Protein AF-A0A939YIB6-F1 (afdb_monomer_lite)

pLDDT: mean 79.89, std 17.6, range [27.25, 97.31]

Foldseek 3Di:
DDKDKAKAWAPFWAWDWDDDDPDIFIKTKTKMWIKIWDDADCVLDVDPVRLNVVCRVCVNVLQNQLRVVQDPPDDCVPPPQSVSSQVSSQVSSVVRRIHIHTPHMDMDMDTDPVVVVVVVVVVLVVLLVVLVVVQVVLLVVLDDFAAWFKKKKKKAKAFLDPFHGWIWMWMWGQDPNWIKIWIWTGTQLFWIKIWIKTADCVLVVVLVCLCNVSSVNSQAPQDDDDPDDDDGMDMFMKMKIWTQRVVVVDHGTDIGIHGLNSCVSSVCVVSSVSNVCSRVVSDPDIDTPDMDTGDDDPVNNVVSCVSNDPDDDDDDDDDDDDDDDDDDDDDDAPPCFDADPPPGDTRDNDQADPPPRHGDDD

Structure (mmCIF, N/CA/C/O backbone):
data_AF-A0A939YIB6-F1
#
_entry.id   AF-A0A939YIB6-F1
#
loop_
_atom_site.group_PDB
_atom_site.id
_atom_site.type_symbol
_atom_site.label_atom_id
_atom_site.label_alt_id
_atom_site.label_comp_id
_atom_site.label_asym_id
_atom_site.label_entity_id
_atom_site.label_seq_id
_atom_site.pdbx_PDB_ins_code
_atom_site.Cartn_x
_atom_site.Cartn_y
_atom_site.Cartn_z
_atom_site.occupancy
_atom_site.B_iso_or_equiv
_atom_site.auth_seq_id
_atom_site.auth_comp_id
_atom_site.auth_asym_id
_atom_site.auth_atom_id
_atom_site.pdbx_PDB_model_num
ATOM 1 N N . MET A 1 1 ? 31.921 -6.394 -52.208 1.00 65.06 1 MET A N 1
ATOM 2 C CA . MET A 1 1 ? 32.219 -5.387 -51.173 1.00 65.06 1 MET A CA 1
ATOM 3 C C . MET A 1 1 ? 32.354 -6.112 -49.858 1.00 65.06 1 MET A C 1
ATOM 5 O O . MET A 1 1 ? 31.556 -7.010 -49.614 1.00 65.06 1 MET A O 1
ATOM 9 N N . ASP A 1 2 ? 33.356 -5.764 -49.059 1.00 81.50 2 ASP A N 1
ATOM 10 C CA . ASP A 1 2 ? 33.512 -6.351 -47.731 1.00 81.50 2 ASP A CA 1
ATOM 11 C C . ASP A 1 2 ? 32.496 -5.719 -46.780 1.00 81.50 2 ASP A C 1
ATOM 13 O O . ASP A 1 2 ? 32.316 -4.498 -46.762 1.00 81.50 2 ASP A O 1
ATOM 17 N N . SER A 1 3 ? 31.804 -6.553 -46.006 1.00 91.94 3 SER A N 1
ATOM 18 C CA . SER A 1 3 ? 30.865 -6.079 -44.993 1.00 91.94 3 SER A CA 1
ATOM 19 C C . SER A 1 3 ? 31.593 -5.281 -43.914 1.00 91.94 3 SER A C 1
ATOM 21 O O . SER A 1 3 ? 32.696 -5.660 -43.513 1.00 91.94 3 SER A O 1
ATOM 23 N N . PHE A 1 4 ? 30.965 -4.238 -43.373 1.00 95.88 4 PHE A N 1
ATOM 24 C CA . PHE A 1 4 ? 31.558 -3.441 -42.296 1.00 95.88 4 PHE A CA 1
ATOM 25 C C . PHE A 1 4 ? 30.567 -3.150 -41.168 1.00 95.88 4 PHE A C 1
ATOM 27 O O . PHE A 1 4 ? 29.354 -3.081 -41.369 1.00 95.88 4 PHE A O 1
ATOM 34 N N . SER A 1 5 ? 31.099 -2.979 -39.955 1.00 95.00 5 SER A N 1
ATOM 35 C CA . SER A 1 5 ? 30.303 -2.643 -38.774 1.00 95.00 5 SER A CA 1
ATOM 36 C C . SER A 1 5 ? 30.018 -1.143 -38.713 1.00 95.00 5 SER A C 1
ATOM 38 O O . SER A 1 5 ? 30.918 -0.313 -38.860 1.00 95.00 5 SER A O 1
ATOM 40 N N . LEU A 1 6 ? 28.763 -0.798 -38.443 1.00 93.69 6 LEU A N 1
ATOM 41 C CA . LEU A 1 6 ? 28.270 0.561 -38.318 1.00 93.69 6 LEU A CA 1
ATOM 42 C C . LEU A 1 6 ? 27.539 0.726 -36.986 1.00 93.69 6 LEU A C 1
ATOM 44 O O . LEU A 1 6 ? 26.586 0.012 -36.690 1.00 93.69 6 LEU A O 1
ATOM 48 N N . LYS A 1 7 ? 27.978 1.709 -36.197 1.00 94.44 7 LYS A N 1
ATOM 49 C CA . LYS A 1 7 ? 27.307 2.134 -34.965 1.00 94.44 7 LYS A CA 1
ATOM 50 C C . LYS A 1 7 ? 26.729 3.530 -35.146 1.00 94.44 7 LYS A C 1
ATOM 52 O O . LYS A 1 7 ? 27.436 4.430 -35.619 1.00 94.44 7 LYS A O 1
ATOM 57 N N . PHE A 1 8 ? 25.469 3.698 -34.769 1.00 93.94 8 PHE A N 1
ATOM 58 C CA . PHE A 1 8 ? 24.755 4.972 -34.818 1.00 93.94 8 PHE A CA 1
ATOM 59 C C . PHE A 1 8 ? 23.671 5.016 -33.740 1.00 93.94 8 PHE A C 1
ATOM 61 O O . PHE A 1 8 ? 23.289 3.987 -33.200 1.00 93.94 8 PHE A O 1
ATOM 68 N N . GLY A 1 9 ? 23.191 6.205 -33.402 1.00 90.25 9 GLY A N 1
ATOM 69 C CA . GLY A 1 9 ? 22.156 6.398 -32.393 1.00 90.25 9 GLY A CA 1
ATOM 70 C C . GLY A 1 9 ? 21.512 7.765 -32.552 1.00 90.25 9 GLY A C 1
ATOM 71 O O . GLY A 1 9 ? 22.063 8.632 -33.236 1.00 90.25 9 GLY A O 1
ATOM 72 N N . ALA A 1 10 ? 20.339 7.949 -31.957 1.00 86.25 10 ALA A N 1
ATOM 73 C CA . ALA A 1 10 ? 19.667 9.239 -31.988 1.00 86.25 10 ALA A CA 1
ATOM 74 C C . ALA A 1 10 ? 20.439 10.229 -31.103 1.00 86.25 10 ALA A C 1
ATOM 76 O O . ALA A 1 10 ? 20.831 9.894 -29.987 1.00 86.25 10 ALA A O 1
ATOM 77 N N . ALA A 1 11 ? 20.673 11.442 -31.607 1.00 79.38 11 ALA A N 1
ATOM 78 C CA . ALA A 1 11 ? 21.381 12.478 -30.849 1.00 79.38 11 ALA A CA 1
ATOM 79 C C . ALA A 1 11 ? 20.548 13.009 -29.668 1.00 79.38 11 ALA A C 1
ATOM 81 O O . ALA A 1 11 ? 21.094 13.434 -28.655 1.00 79.38 11 ALA A O 1
ATOM 82 N N . GLU A 1 12 ? 19.225 12.964 -29.809 1.00 85.25 12 GLU A N 1
ATOM 83 C CA . GLU A 1 12 ? 18.250 13.372 -28.804 1.00 85.25 12 GLU A CA 1
ATOM 84 C C . GLU A 1 12 ? 17.355 12.186 -28.459 1.00 85.25 12 GLU A C 1
ATOM 86 O O . GLU A 1 12 ? 17.139 11.296 -29.290 1.00 85.25 12 GLU A O 1
ATOM 91 N N . SER A 1 13 ? 16.789 12.203 -27.254 1.00 86.19 13 SER A N 1
ATOM 92 C CA . SER A 1 13 ? 15.786 11.220 -26.865 1.00 86.19 13 SER A CA 1
ATOM 93 C C . SER A 1 13 ? 14.580 11.286 -27.803 1.00 86.19 13 SER A C 1
ATOM 95 O O . SER A 1 13 ? 14.065 12.360 -28.123 1.00 86.19 13 SER A O 1
ATOM 97 N N . VAL A 1 14 ? 14.106 10.125 -28.237 1.00 87.19 14 VAL A N 1
ATOM 98 C CA . VAL A 1 14 ? 12.907 10.007 -29.060 1.00 87.19 14 VAL A CA 1
ATOM 99 C C . VAL A 1 14 ? 11.696 9.927 -28.148 1.00 87.19 14 VAL A C 1
ATOM 101 O O . VAL A 1 14 ? 11.580 9.004 -27.347 1.00 87.19 14 VAL A O 1
ATOM 104 N N . LEU A 1 15 ? 10.796 10.900 -28.277 1.00 87.25 15 LEU A N 1
ATOM 105 C CA . LEU A 1 15 ? 9.474 10.845 -27.668 1.00 87.25 15 LEU A CA 1
ATOM 106 C C . LEU A 1 15 ? 8.589 9.916 -28.501 1.00 87.25 15 LEU A C 1
ATOM 108 O O . LEU A 1 15 ? 8.538 10.070 -29.724 1.00 87.25 15 LEU A O 1
ATOM 112 N N . PHE A 1 16 ? 7.894 8.983 -27.862 1.00 87.69 16 PHE A N 1
ATOM 113 C CA . PHE A 1 16 ? 6.898 8.136 -28.511 1.00 87.69 16 PHE A CA 1
ATOM 114 C C . PHE A 1 16 ? 5.838 7.681 -27.513 1.00 87.69 16 PHE A C 1
ATOM 116 O O . PHE A 1 16 ? 6.029 7.744 -26.299 1.00 87.69 16 PHE A O 1
ATOM 123 N N . THR A 1 17 ? 4.718 7.213 -28.046 1.00 85.56 17 THR A N 1
ATOM 124 C CA . THR A 1 17 ? 3.567 6.791 -27.255 1.00 85.56 17 THR A CA 1
ATOM 125 C C . THR A 1 17 ? 3.332 5.296 -27.427 1.00 85.56 17 THR A C 1
ATOM 127 O O . THR A 1 17 ? 3.464 4.776 -28.536 1.00 85.56 17 THR A O 1
ATOM 130 N N . GLU A 1 18 ? 2.983 4.606 -26.346 1.00 84.88 18 GLU A N 1
ATOM 131 C CA . GLU A 1 18 ? 2.699 3.170 -26.302 1.00 84.88 18 GLU A CA 1
ATOM 132 C C . GLU A 1 18 ? 1.386 2.932 -25.548 1.00 84.88 18 GLU A C 1
ATOM 134 O O . GLU A 1 18 ? 1.133 3.548 -24.509 1.00 84.88 18 GLU A O 1
ATOM 139 N N . LYS A 1 19 ? 0.547 2.016 -26.040 1.00 80.69 19 LYS A N 1
ATOM 140 C CA . LYS A 1 19 ? -0.641 1.582 -25.299 1.00 80.69 19 LYS A CA 1
ATOM 141 C C . LYS A 1 19 ? -0.281 0.419 -24.384 1.00 80.69 19 LYS A C 1
ATOM 143 O O . LYS A 1 19 ? 0.155 -0.624 -24.857 1.00 80.69 19 LYS A O 1
ATOM 148 N N . ARG A 1 20 ? -0.541 0.566 -23.085 1.00 71.44 20 ARG A N 1
ATOM 149 C CA . ARG A 1 20 ? -0.468 -0.515 -22.093 1.00 71.44 20 ARG A CA 1
ATOM 150 C C . ARG A 1 20 ? -1.847 -0.722 -21.476 1.00 71.44 20 ARG A C 1
ATOM 152 O O . ARG A 1 20 ? -2.254 -0.035 -20.539 1.00 71.44 20 ARG A O 1
ATOM 159 N N . GLY A 1 21 ? -2.597 -1.665 -22.047 1.00 73.69 21 GLY A N 1
ATOM 160 C CA . GLY A 1 21 ? -4.000 -1.887 -21.694 1.00 73.69 21 GLY A CA 1
ATOM 161 C C . GLY A 1 21 ? -4.867 -0.669 -22.058 1.00 73.69 21 GLY A C 1
ATOM 162 O O . GLY A 1 21 ? -4.849 -0.261 -23.219 1.00 73.69 21 GLY A O 1
ATOM 163 N N . PRO A 1 22 ? -5.628 -0.079 -21.113 1.00 68.69 22 PRO A N 1
ATOM 164 C CA . PRO A 1 22 ? -6.439 1.113 -21.376 1.00 68.69 22 PRO A CA 1
ATOM 165 C C . PRO A 1 22 ? -5.631 2.420 -21.356 1.00 68.69 22 PRO A C 1
ATOM 167 O O . PRO A 1 22 ? -6.183 3.475 -21.660 1.00 68.69 22 PRO A O 1
ATOM 170 N N . LEU A 1 23 ? -4.357 2.372 -20.953 1.00 63.31 23 LEU A N 1
ATOM 171 C CA . LEU A 1 23 ? -3.529 3.558 -20.784 1.00 63.31 23 LEU A CA 1
ATOM 172 C C . LEU A 1 23 ? -2.689 3.822 -22.023 1.00 63.31 23 LEU A C 1
ATOM 174 O O . LEU A 1 23 ? -2.107 2.911 -22.610 1.00 63.31 23 LEU A O 1
ATOM 178 N N . GLU A 1 24 ? -2.587 5.098 -22.360 1.00 78.50 24 GLU A N 1
ATOM 179 C CA . GLU A 1 24 ? -1.671 5.611 -23.361 1.00 78.50 24 GLU A CA 1
ATOM 180 C C . GLU A 1 24 ? -0.509 6.296 -22.630 1.00 78.50 24 GLU A C 1
ATOM 182 O O . GLU A 1 24 ? -0.689 7.286 -21.919 1.00 78.50 24 GLU A O 1
ATOM 187 N N . MET A 1 25 ? 0.676 5.696 -22.725 1.00 77.19 25 MET A N 1
ATOM 188 C CA . MET A 1 25 ? 1.875 6.091 -21.991 1.00 77.19 25 MET A CA 1
ATOM 189 C C . MET A 1 25 ? 2.849 6.774 -22.946 1.00 77.19 25 MET A C 1
ATOM 191 O O . MET A 1 25 ? 3.079 6.284 -24.049 1.00 77.19 25 MET A O 1
ATOM 195 N N . ILE A 1 26 ? 3.432 7.893 -22.518 1.00 82.12 26 ILE A N 1
ATOM 196 C CA . ILE A 1 26 ? 4.441 8.618 -23.296 1.00 82.12 26 ILE A CA 1
ATOM 197 C C . ILE A 1 26 ? 5.820 8.319 -22.714 1.00 82.12 26 ILE A C 1
ATOM 199 O O . ILE A 1 26 ? 6.079 8.559 -21.532 1.00 82.12 26 ILE A O 1
ATOM 203 N N . TYR A 1 27 ? 6.705 7.839 -23.574 1.00 85.69 27 TYR A N 1
ATOM 204 C CA . TYR A 1 27 ? 8.073 7.472 -23.258 1.00 85.69 27 TYR A CA 1
ATOM 205 C C . TYR A 1 27 ? 9.052 8.397 -23.966 1.00 85.69 27 TYR A C 1
ATOM 207 O O . TYR A 1 27 ? 8.810 8.873 -25.075 1.00 85.69 27 TYR A O 1
ATOM 215 N N . THR A 1 28 ? 10.197 8.603 -23.326 1.00 86.75 28 THR A N 1
ATOM 216 C CA . THR A 1 28 ? 11.395 9.155 -23.958 1.00 86.75 28 THR A CA 1
ATOM 217 C C . THR A 1 28 ? 12.446 8.058 -24.011 1.00 86.75 28 THR A C 1
ATOM 219 O O . THR A 1 28 ? 12.762 7.481 -22.974 1.00 86.75 28 THR A O 1
ATOM 222 N N . ALA A 1 29 ? 12.979 7.745 -25.193 1.00 86.56 29 ALA A N 1
ATOM 223 C CA . ALA A 1 29 ? 14.002 6.713 -25.348 1.00 86.56 29 ALA A CA 1
ATOM 224 C C . ALA A 1 29 ? 15.303 7.240 -25.945 1.00 86.56 29 ALA A C 1
ATOM 226 O O . ALA A 1 29 ? 15.298 7.951 -26.949 1.00 86.56 29 ALA A O 1
ATOM 227 N N . GLN A 1 30 ? 16.425 6.831 -25.357 1.00 88.56 30 GLN A N 1
ATOM 228 C CA . GLN A 1 30 ? 17.735 6.890 -25.996 1.00 88.56 30 GLN A CA 1
ATOM 229 C C . GLN A 1 30 ? 18.040 5.547 -26.645 1.00 88.56 30 GLN A C 1
ATOM 231 O O . GLN A 1 30 ? 17.869 4.498 -26.024 1.00 88.56 30 GLN A O 1
ATOM 236 N N . ILE A 1 31 ? 18.467 5.589 -27.907 1.00 89.56 31 ILE A N 1
ATOM 237 C CA . ILE A 1 31 ? 18.617 4.392 -28.733 1.00 89.56 31 ILE A CA 1
ATOM 238 C C . ILE A 1 31 ? 19.954 4.437 -29.452 1.00 89.56 31 ILE A C 1
ATOM 240 O O . ILE A 1 31 ? 20.266 5.415 -30.140 1.00 89.56 31 ILE A O 1
ATOM 244 N N . ALA A 1 32 ? 20.713 3.355 -29.319 1.00 90.62 32 ALA A N 1
ATOM 245 C CA . ALA A 1 32 ? 21.930 3.103 -30.071 1.00 90.62 32 ALA A CA 1
ATOM 246 C C . ALA A 1 32 ? 21.831 1.752 -30.782 1.00 90.62 32 ALA A C 1
ATOM 248 O O . ALA A 1 32 ? 21.289 0.789 -30.256 1.00 90.62 32 ALA A O 1
ATOM 249 N N . VAL A 1 33 ? 22.358 1.689 -31.996 1.00 93.75 33 VAL A N 1
ATOM 250 C CA . VAL A 1 33 ? 22.201 0.566 -32.915 1.00 93.75 33 VAL A CA 1
ATOM 251 C C . VAL A 1 33 ? 23.573 0.115 -33.383 1.00 93.75 33 VAL A C 1
ATOM 253 O O . VAL A 1 33 ? 24.420 0.937 -33.753 1.00 93.75 33 VAL A O 1
ATOM 256 N N . MET A 1 34 ? 23.774 -1.200 -33.410 1.00 94.12 34 MET A N 1
ATOM 257 C CA . MET A 1 34 ? 24.893 -1.834 -34.091 1.00 94.12 34 MET A CA 1
ATOM 258 C C . MET A 1 34 ? 24.382 -2.612 -35.299 1.00 94.12 34 MET A C 1
ATOM 260 O O . MET A 1 34 ? 23.580 -3.533 -35.168 1.00 94.12 34 MET A O 1
ATOM 264 N N . ALA A 1 35 ? 24.886 -2.262 -36.477 1.00 95.62 35 ALA A N 1
ATOM 265 C CA . ALA A 1 35 ? 24.536 -2.899 -37.735 1.00 95.62 35 ALA A CA 1
ATOM 266 C C . ALA A 1 35 ? 25.784 -3.422 -38.455 1.00 95.62 35 ALA A C 1
ATOM 268 O O . ALA A 1 35 ? 26.878 -2.869 -38.313 1.00 95.62 35 ALA A O 1
ATOM 269 N N . ILE A 1 36 ? 25.620 -4.472 -39.254 1.00 96.38 36 ILE A N 1
ATOM 270 C CA . ILE A 1 36 ? 26.604 -4.921 -40.239 1.00 96.38 36 ILE A CA 1
ATOM 271 C C . ILE A 1 36 ? 26.050 -4.588 -41.616 1.00 96.38 36 ILE A C 1
ATOM 273 O O . ILE A 1 36 ? 25.075 -5.191 -42.055 1.00 96.38 36 ILE A O 1
ATOM 277 N N . VAL A 1 37 ? 26.667 -3.624 -42.293 1.00 96.88 37 VAL A N 1
ATOM 278 C CA . VAL A 1 37 ? 26.305 -3.271 -43.667 1.00 96.88 37 VAL A CA 1
ATOM 279 C C . VAL A 1 37 ? 26.871 -4.337 -44.593 1.00 96.88 37 VAL A C 1
ATOM 281 O O . VAL A 1 37 ? 28.073 -4.607 -44.570 1.00 96.88 37 VAL A O 1
ATOM 284 N N . THR A 1 38 ? 25.999 -4.953 -45.384 1.00 95.69 38 THR A N 1
ATOM 285 C CA . THR A 1 38 ? 26.336 -6.054 -46.297 1.00 95.69 38 THR A CA 1
ATOM 286 C C . THR A 1 38 ? 26.350 -5.601 -47.753 1.00 95.69 38 THR A C 1
ATOM 288 O O . THR A 1 38 ? 27.136 -6.119 -48.543 1.00 95.69 38 THR A O 1
ATOM 291 N N . GLU A 1 39 ? 25.535 -4.605 -48.101 1.00 96.00 39 GLU A N 1
ATOM 292 C CA . GLU A 1 39 ? 25.431 -4.057 -49.453 1.00 96.00 39 GLU A CA 1
ATOM 293 C C . GLU A 1 39 ? 24.983 -2.593 -49.392 1.00 96.00 39 GLU A C 1
ATOM 295 O O . GLU A 1 39 ? 24.198 -2.208 -48.524 1.00 96.00 39 GLU A O 1
ATOM 300 N N . TYR A 1 40 ? 25.466 -1.769 -50.316 1.00 95.94 40 TYR A N 1
ATOM 301 C CA . TYR A 1 40 ? 24.978 -0.410 -50.519 1.00 95.94 40 TYR A CA 1
ATOM 302 C C . TYR A 1 40 ? 25.138 -0.006 -51.987 1.00 95.94 40 TYR A C 1
ATOM 304 O O . TYR A 1 40 ? 25.951 -0.583 -52.709 1.00 95.94 40 TYR A O 1
ATOM 312 N N . ASP A 1 41 ? 24.353 0.975 -52.422 1.00 94.62 41 ASP A N 1
ATOM 313 C CA . ASP A 1 41 ? 24.380 1.483 -53.795 1.00 94.62 41 ASP A CA 1
ATOM 314 C C . ASP A 1 41 ? 25.657 2.293 -54.077 1.00 94.62 41 ASP A C 1
ATOM 316 O O . ASP A 1 41 ? 25.894 3.349 -53.488 1.00 94.62 41 ASP A O 1
ATOM 320 N N . THR A 1 42 ? 26.497 1.783 -54.974 1.00 92.69 42 THR A N 1
ATOM 321 C CA . THR A 1 42 ? 27.806 2.367 -55.293 1.00 92.69 42 THR A CA 1
ATOM 322 C C . THR A 1 42 ? 27.722 3.610 -56.165 1.00 92.69 42 THR A C 1
ATOM 324 O O . THR A 1 42 ? 28.690 4.362 -56.228 1.00 92.69 42 THR A O 1
ATOM 327 N N . ASP A 1 43 ? 26.580 3.840 -56.817 1.00 94.06 43 ASP A N 1
ATOM 328 C CA . ASP A 1 43 ? 26.341 5.064 -57.584 1.00 94.06 43 ASP A CA 1
ATOM 329 C C . ASP A 1 43 ? 25.991 6.235 -56.648 1.00 94.06 43 ASP A C 1
ATOM 331 O O . ASP A 1 43 ? 26.170 7.400 -57.003 1.00 94.06 43 ASP A O 1
ATOM 335 N N . LEU A 1 44 ? 25.511 5.930 -55.434 1.00 89.50 44 LEU A N 1
ATOM 336 C CA . LEU A 1 44 ? 25.163 6.907 -54.397 1.00 89.50 44 LEU A CA 1
ATOM 337 C C . LEU A 1 44 ? 26.262 7.104 -53.346 1.00 89.50 44 LEU A C 1
ATOM 339 O O . LEU A 1 44 ? 26.320 8.165 -52.720 1.00 89.50 44 LEU A O 1
ATOM 343 N N . TYR A 1 45 ? 27.110 6.096 -53.124 1.00 94.81 45 TYR A N 1
ATOM 344 C CA . TYR A 1 45 ? 28.132 6.111 -52.081 1.00 94.81 45 TYR A CA 1
ATOM 345 C C . TYR A 1 45 ? 29.494 5.668 -52.622 1.00 94.81 45 TYR A C 1
ATOM 347 O O . TYR A 1 45 ? 29.689 4.506 -52.978 1.00 94.81 45 TYR A O 1
ATOM 355 N N . GLU A 1 46 ? 30.464 6.584 -52.604 1.00 91.69 46 GLU A N 1
ATOM 356 C CA . GLU A 1 46 ? 31.826 6.327 -53.092 1.00 91.69 46 GLU A CA 1
ATOM 357 C C . GLU A 1 46 ? 32.604 5.382 -52.160 1.00 91.69 46 GLU A C 1
ATOM 359 O O . GLU A 1 46 ? 33.457 4.609 -52.600 1.00 91.69 46 GLU A O 1
ATOM 364 N N . SER A 1 47 ? 32.298 5.404 -50.860 1.00 94.12 47 SER A N 1
ATOM 365 C CA . SER A 1 47 ? 32.972 4.595 -49.847 1.00 94.12 47 SER A CA 1
ATOM 366 C C . SER A 1 47 ? 32.055 4.167 -48.695 1.00 94.12 47 SER A C 1
ATOM 368 O O . SER A 1 47 ? 31.009 4.761 -48.427 1.00 94.12 47 SER A O 1
ATOM 370 N N . SER A 1 48 ? 32.498 3.171 -47.919 1.00 92.62 48 SER A N 1
ATOM 371 C CA . SER A 1 48 ? 31.860 2.800 -46.645 1.00 92.62 48 SER A CA 1
ATOM 372 C C . SER A 1 48 ? 31.857 3.951 -45.625 1.00 92.62 48 SER A C 1
ATOM 374 O O . SER A 1 48 ? 30.976 4.023 -44.764 1.00 92.62 48 SER A O 1
ATOM 376 N N . GLY A 1 49 ? 32.805 4.888 -45.743 1.00 93.56 49 GLY A N 1
ATOM 377 C CA . GLY A 1 49 ? 32.838 6.124 -44.964 1.00 93.56 49 GLY A CA 1
ATOM 378 C C . GLY A 1 49 ? 31.656 7.044 -45.271 1.00 93.56 49 GLY A C 1
ATOM 379 O O . GLY A 1 49 ? 31.058 7.593 -44.342 1.00 93.56 49 GLY A O 1
ATOM 380 N N . ASP A 1 50 ? 31.260 7.148 -46.541 1.00 94.25 50 ASP A N 1
ATOM 381 C CA . ASP A 1 50 ? 30.130 7.978 -46.978 1.00 94.25 50 ASP A CA 1
ATOM 382 C C . ASP A 1 50 ? 28.795 7.406 -46.512 1.00 94.25 50 ASP A C 1
ATOM 384 O O . ASP A 1 50 ? 27.928 8.148 -46.031 1.00 94.25 50 ASP A O 1
ATOM 388 N N . VAL A 1 51 ? 28.664 6.077 -46.558 1.00 94.75 51 VAL A N 1
ATOM 389 C CA . VAL A 1 51 ? 27.535 5.343 -45.973 1.00 94.75 51 VAL A CA 1
ATOM 390 C C . VAL A 1 51 ? 27.447 5.631 -44.474 1.00 94.75 51 VAL A C 1
ATOM 392 O O . VAL A 1 51 ? 26.413 6.088 -43.983 1.00 94.75 51 VAL A O 1
ATOM 395 N N . ALA A 1 52 ? 28.547 5.441 -43.737 1.00 94.38 52 ALA A N 1
ATOM 396 C CA . ALA A 1 52 ? 28.581 5.669 -42.296 1.00 94.38 52 ALA A CA 1
ATOM 397 C C . ALA A 1 52 ? 28.267 7.129 -41.929 1.00 94.38 52 ALA A C 1
ATOM 399 O O . ALA A 1 52 ? 27.523 7.388 -40.980 1.00 94.38 52 ALA A O 1
ATOM 400 N N . GLY A 1 53 ? 28.805 8.090 -42.684 1.00 90.62 53 GLY A N 1
ATOM 401 C CA . GLY A 1 53 ? 28.519 9.511 -42.512 1.00 90.62 53 GLY A CA 1
ATOM 402 C C . GLY A 1 53 ? 27.049 9.841 -42.761 1.00 90.62 53 GLY A C 1
ATOM 403 O O . GLY A 1 53 ? 26.443 10.580 -41.986 1.00 90.62 53 GLY A O 1
ATOM 404 N N . THR A 1 54 ? 26.453 9.259 -43.802 1.00 95.31 54 THR A N 1
ATOM 405 C CA . THR A 1 54 ? 25.043 9.473 -44.152 1.00 95.31 54 THR A CA 1
ATOM 406 C C . THR A 1 54 ? 24.107 8.902 -43.097 1.00 95.31 54 THR A C 1
ATOM 408 O O . THR A 1 54 ? 23.215 9.618 -42.639 1.00 95.31 54 THR A O 1
ATOM 411 N N . VAL A 1 55 ? 24.341 7.669 -42.642 1.00 94.69 55 VAL A N 1
ATOM 412 C CA . VAL A 1 55 ? 23.523 7.052 -41.589 1.00 94.69 55 VAL A CA 1
ATOM 413 C C . VAL A 1 55 ? 23.634 7.834 -40.284 1.00 94.69 55 VAL A C 1
ATOM 415 O O . VAL A 1 55 ? 22.615 8.125 -39.671 1.00 94.69 55 VAL A O 1
ATOM 418 N N . ARG A 1 56 ? 24.837 8.258 -39.873 1.00 92.88 56 ARG A N 1
ATOM 419 C CA . ARG A 1 56 ? 25.009 9.039 -38.634 1.00 92.88 56 ARG A CA 1
ATOM 420 C C . ARG A 1 56 ? 24.316 10.399 -38.689 1.00 92.88 56 ARG A C 1
ATOM 422 O O . ARG A 1 56 ? 23.680 10.779 -37.713 1.00 92.88 56 ARG A O 1
ATOM 429 N N . ARG A 1 57 ? 24.386 11.111 -39.823 1.00 93.19 57 ARG A N 1
ATOM 430 C CA . ARG A 1 57 ? 23.683 12.397 -40.006 1.00 93.19 57 ARG A CA 1
ATOM 431 C C . ARG A 1 57 ? 22.162 12.256 -39.939 1.00 93.19 57 ARG A C 1
ATOM 433 O O . ARG A 1 57 ? 21.494 13.182 -39.499 1.00 93.19 57 ARG A O 1
ATOM 440 N N . ASN A 1 58 ? 21.631 11.107 -40.353 1.00 94.62 58 ASN A N 1
ATOM 441 C CA . ASN A 1 58 ? 20.194 10.834 -40.384 1.00 94.62 58 ASN A CA 1
ATOM 442 C C . ASN A 1 58 ? 19.727 9.907 -39.250 1.00 94.62 58 ASN A C 1
ATOM 444 O O . ASN A 1 58 ? 18.572 9.491 -39.240 1.00 94.62 58 ASN A O 1
ATOM 448 N N . ALA A 1 59 ? 20.594 9.587 -38.284 1.00 91.38 59 ALA A N 1
ATOM 449 C CA . ALA A 1 59 ? 20.338 8.551 -37.286 1.00 91.38 59 ALA A CA 1
ATOM 450 C C . ALA A 1 59 ? 19.057 8.813 -36.482 1.00 91.38 59 ALA A C 1
ATOM 452 O O . ALA A 1 59 ? 18.235 7.914 -36.318 1.00 91.38 59 ALA A O 1
ATOM 453 N N . SER A 1 60 ? 18.850 10.058 -36.044 1.00 91.31 60 SER A N 1
ATOM 454 C CA . SER A 1 60 ? 17.643 10.451 -35.312 1.00 91.31 60 SER A CA 1
ATOM 455 C C . SER A 1 60 ? 16.366 10.274 -36.138 1.00 91.31 60 SER A C 1
ATOM 457 O O . SER A 1 60 ? 15.358 9.842 -35.592 1.00 91.31 60 SER A O 1
ATOM 459 N N . ASP A 1 61 ? 16.388 10.592 -37.435 1.00 93.94 61 ASP A N 1
ATOM 460 C CA . ASP A 1 61 ? 15.217 10.462 -38.315 1.00 93.94 61 ASP A CA 1
ATOM 461 C C . ASP A 1 61 ? 14.908 8.991 -38.622 1.00 93.94 61 ASP A C 1
ATOM 463 O O . ASP A 1 61 ? 13.763 8.563 -38.502 1.00 93.94 61 ASP A O 1
ATOM 467 N N . ILE A 1 62 ? 15.945 8.198 -38.912 1.00 95.12 62 ILE A N 1
ATOM 468 C CA . ILE A 1 62 ? 15.856 6.743 -39.101 1.00 95.12 62 ILE A CA 1
ATOM 469 C C . ILE A 1 62 ? 15.204 6.089 -37.878 1.00 95.12 62 ILE A C 1
ATOM 471 O O . ILE A 1 62 ? 14.236 5.345 -38.013 1.00 95.12 62 ILE A O 1
ATOM 475 N N . ILE A 1 63 ? 15.697 6.396 -36.676 1.00 93.81 63 ILE A N 1
ATOM 476 C CA . ILE A 1 63 ? 15.194 5.803 -35.431 1.00 93.81 63 ILE A CA 1
ATOM 477 C C . ILE A 1 63 ? 13.770 6.285 -35.125 1.00 93.81 63 ILE A C 1
ATOM 479 O O . ILE A 1 63 ? 12.913 5.470 -34.787 1.00 93.81 63 ILE A O 1
ATOM 483 N N . LYS A 1 64 ? 13.484 7.585 -35.286 1.00 93.19 64 LYS A N 1
ATOM 484 C CA . LYS A 1 64 ? 12.128 8.130 -35.104 1.00 93.19 64 LYS A CA 1
ATOM 485 C C . LYS A 1 64 ? 11.138 7.423 -36.027 1.00 93.19 64 LYS A C 1
ATOM 487 O O . LYS A 1 64 ? 10.134 6.902 -35.551 1.00 93.19 64 LYS A O 1
ATOM 492 N N . LYS A 1 65 ? 11.431 7.343 -37.325 1.00 94.25 65 LYS A N 1
ATOM 493 C CA . LYS A 1 65 ? 10.560 6.667 -38.296 1.00 94.25 65 LYS A CA 1
ATOM 494 C C . LYS A 1 65 ? 10.393 5.187 -37.989 1.00 94.25 65 LYS A C 1
ATOM 496 O O . LYS A 1 65 ? 9.275 4.702 -38.061 1.00 94.25 65 LYS A O 1
ATOM 501 N N . ALA A 1 66 ? 11.453 4.488 -37.585 1.00 94.12 66 ALA A N 1
ATOM 502 C CA . ALA A 1 66 ? 11.351 3.083 -37.196 1.00 94.12 66 ALA A CA 1
ATOM 503 C C . ALA A 1 66 ? 10.366 2.863 -36.031 1.00 94.12 66 ALA A C 1
ATOM 505 O O . ALA A 1 66 ? 9.607 1.899 -36.046 1.00 94.12 66 ALA A O 1
ATOM 506 N N . ILE A 1 67 ? 10.328 3.779 -35.058 1.00 91.38 67 ILE A N 1
ATOM 507 C CA . ILE A 1 67 ? 9.368 3.722 -33.948 1.00 91.38 67 ILE A CA 1
ATOM 508 C C . ILE A 1 67 ? 7.948 4.071 -34.403 1.00 91.38 67 ILE A C 1
ATOM 510 O O . ILE A 1 67 ? 7.000 3.398 -34.002 1.00 91.38 67 ILE A O 1
ATOM 514 N N . TYR A 1 68 ? 7.771 5.130 -35.196 1.00 90.50 68 TYR A N 1
ATOM 515 C CA . TYR A 1 68 ? 6.441 5.612 -35.590 1.00 90.50 68 TYR A CA 1
ATOM 516 C C . TYR A 1 68 ? 5.777 4.766 -36.682 1.00 90.50 68 TYR A C 1
ATOM 518 O O . TYR A 1 68 ? 4.556 4.656 -36.702 1.00 90.50 68 TYR A O 1
ATOM 526 N N . GLU A 1 69 ? 6.559 4.150 -37.567 1.00 91.94 69 GLU A N 1
ATOM 527 C CA . GLU A 1 69 ? 6.076 3.283 -38.652 1.00 91.94 69 GLU A CA 1
ATOM 528 C C . GLU A 1 69 ? 5.966 1.806 -38.221 1.00 91.94 69 GLU A C 1
ATOM 530 O O . GLU A 1 69 ? 5.799 0.918 -39.060 1.00 91.94 69 GLU A O 1
ATOM 535 N N . ARG A 1 70 ? 6.063 1.518 -36.916 1.00 88.88 70 ARG A N 1
ATOM 536 C CA . ARG A 1 70 ? 5.927 0.155 -36.392 1.00 88.88 70 ARG A CA 1
ATOM 537 C C . ARG A 1 70 ? 4.518 -0.419 -36.622 1.00 88.88 70 ARG A C 1
ATOM 539 O O . ARG A 1 70 ? 3.556 0.347 -36.692 1.00 88.88 70 ARG A O 1
ATOM 546 N N . PRO A 1 71 ? 4.360 -1.755 -36.703 1.00 86.81 71 PRO A N 1
ATOM 547 C CA . PRO A 1 71 ? 3.049 -2.369 -36.892 1.00 86.81 71 PRO A CA 1
ATOM 548 C C . PRO A 1 71 ? 2.085 -2.039 -35.743 1.00 86.81 71 PRO A C 1
ATOM 550 O O . PRO A 1 71 ? 2.479 -2.012 -34.574 1.00 86.81 71 PRO A O 1
ATOM 553 N N . GLU A 1 72 ? 0.809 -1.820 -36.061 1.00 82.94 72 GLU A N 1
ATOM 554 C CA . GLU A 1 72 ? -0.211 -1.529 -35.051 1.00 82.94 72 GLU A CA 1
ATOM 555 C C . GLU A 1 72 ? -0.348 -2.689 -34.047 1.00 82.94 72 GLU A C 1
ATOM 557 O O . GLU A 1 72 ? -0.304 -3.862 -34.418 1.00 82.94 72 GLU A O 1
ATOM 562 N N . GLY A 1 73 ? -0.489 -2.361 -32.760 1.00 81.31 73 GLY A N 1
ATOM 563 C CA . GLY A 1 73 ? -0.597 -3.350 -31.683 1.00 81.31 73 GLY A CA 1
ATOM 564 C C . GLY A 1 73 ? 0.733 -3.953 -31.218 1.00 81.31 73 GLY A C 1
ATOM 565 O O . GLY A 1 73 ? 0.716 -4.825 -30.353 1.00 81.31 73 GLY A O 1
ATOM 566 N N . THR A 1 74 ? 1.874 -3.496 -31.746 1.00 85.00 74 THR A N 1
ATOM 567 C CA . THR A 1 74 ? 3.203 -3.905 -31.263 1.00 85.00 74 THR A CA 1
ATOM 568 C C . THR A 1 74 ? 3.756 -2.933 -30.224 1.00 85.00 74 THR A C 1
ATOM 570 O O . THR A 1 74 ? 3.551 -1.720 -30.324 1.00 85.00 74 THR A O 1
ATOM 573 N N . SER A 1 75 ? 4.458 -3.489 -29.232 1.00 87.12 75 SER A N 1
ATOM 574 C CA . SER A 1 75 ? 5.100 -2.746 -28.147 1.00 87.12 75 SER A CA 1
ATOM 575 C C . SER A 1 75 ? 6.610 -2.715 -28.355 1.00 87.12 75 SER A C 1
ATOM 577 O O . SER A 1 75 ? 7.211 -3.765 -28.571 1.00 87.12 75 SER A O 1
ATOM 579 N N . VAL A 1 76 ? 7.224 -1.529 -28.318 1.00 85.00 76 VAL A N 1
ATOM 580 C CA . VAL A 1 76 ? 8.693 -1.397 -28.373 1.00 85.00 76 VAL A CA 1
ATOM 581 C C . VAL A 1 76 ? 9.293 -1.677 -26.996 1.00 85.00 76 VAL A C 1
ATOM 583 O O . VAL A 1 76 ? 10.394 -2.212 -26.907 1.00 85.00 76 VAL A O 1
ATOM 586 N N . ILE A 1 77 ? 8.563 -1.332 -25.927 1.00 83.38 77 ILE A N 1
ATOM 587 C CA . ILE A 1 77 ? 8.995 -1.573 -24.547 1.00 83.38 77 ILE A CA 1
ATOM 588 C C . ILE A 1 77 ? 8.976 -3.068 -24.194 1.00 83.38 77 ILE A C 1
ATOM 590 O O . ILE A 1 77 ? 9.867 -3.526 -23.485 1.00 83.38 77 ILE A O 1
ATOM 594 N N . ASP A 1 78 ? 7.964 -3.818 -24.646 1.00 80.56 78 ASP A N 1
ATOM 595 C CA . ASP A 1 78 ? 7.757 -5.219 -24.228 1.00 80.56 78 ASP A CA 1
ATOM 596 C C . ASP A 1 78 ? 8.463 -6.246 -25.140 1.00 80.56 78 ASP A C 1
ATOM 598 O O . ASP A 1 78 ? 8.360 -7.451 -24.916 1.00 80.56 78 ASP A O 1
ATOM 602 N N . ASP A 1 79 ? 9.165 -5.788 -26.179 1.00 79.81 79 ASP A N 1
ATOM 603 C CA . ASP A 1 79 ? 9.969 -6.632 -27.069 1.00 79.81 79 ASP A CA 1
ATOM 604 C C . ASP A 1 79 ? 11.348 -6.883 -26.438 1.00 79.81 79 ASP A C 1
ATOM 606 O O . ASP A 1 79 ? 12.262 -6.078 -26.619 1.00 79.81 79 ASP A O 1
ATOM 610 N N . GLU A 1 80 ? 11.478 -7.981 -25.679 1.00 68.25 80 GLU A N 1
ATOM 611 C CA . GLU A 1 80 ? 12.679 -8.327 -24.888 1.00 68.25 80 GLU A CA 1
ATOM 612 C C . GLU A 1 80 ? 13.985 -8.341 -25.705 1.00 68.25 80 GLU A C 1
ATOM 614 O O . GLU A 1 80 ? 15.036 -7.992 -25.172 1.00 68.25 80 GLU A O 1
ATOM 619 N N . ASP A 1 81 ? 13.917 -8.686 -26.995 1.00 73.06 81 ASP A N 1
ATOM 620 C CA . ASP A 1 81 ? 15.078 -8.746 -27.896 1.00 73.06 81 ASP A CA 1
ATOM 621 C C . ASP A 1 81 ? 15.132 -7.559 -28.882 1.00 73.06 81 ASP A C 1
ATOM 623 O O . ASP A 1 81 ? 15.969 -7.531 -29.789 1.00 73.06 81 ASP A O 1
ATOM 627 N N . HIS A 1 82 ? 14.200 -6.604 -28.774 1.00 86.19 82 HIS A N 1
ATOM 628 C CA . HIS A 1 82 ? 14.037 -5.463 -29.687 1.00 86.19 82 HIS A CA 1
ATOM 629 C C . HIS A 1 82 ? 14.024 -5.848 -31.181 1.00 86.19 82 HIS A C 1
ATOM 631 O O . HIS A 1 82 ? 14.422 -5.061 -32.051 1.00 86.19 82 HIS A O 1
ATOM 637 N N . ARG A 1 83 ? 13.564 -7.064 -31.504 1.00 86.56 83 ARG A N 1
ATOM 638 C CA . ARG A 1 83 ? 13.601 -7.637 -32.860 1.00 86.56 83 ARG A CA 1
ATOM 639 C C . ARG A 1 83 ? 12.738 -6.856 -33.832 1.00 86.56 83 ARG A C 1
ATOM 641 O O . ARG A 1 83 ? 13.133 -6.661 -34.981 1.00 86.56 83 ARG A O 1
ATOM 648 N N . MET A 1 84 ? 11.580 -6.394 -33.378 1.00 89.62 84 MET A N 1
ATOM 649 C CA . MET A 1 84 ? 10.681 -5.586 -34.190 1.00 89.62 84 MET A CA 1
ATOM 650 C C . MET A 1 84 ? 11.329 -4.241 -34.519 1.00 89.62 84 MET A C 1
ATOM 652 O O . MET A 1 84 ? 11.349 -3.830 -35.681 1.00 89.62 84 MET A O 1
ATOM 656 N N . LEU A 1 85 ? 11.920 -3.578 -33.521 1.00 91.19 85 LEU A N 1
ATOM 657 C CA . LEU A 1 85 ? 12.596 -2.301 -33.728 1.00 91.19 85 LEU A CA 1
ATOM 658 C C . LEU A 1 85 ? 13.806 -2.461 -34.662 1.00 91.19 85 LEU A C 1
ATOM 660 O O . LEU A 1 85 ? 13.993 -1.651 -35.570 1.00 91.19 85 LEU A O 1
ATOM 664 N N . ALA A 1 86 ? 14.579 -3.537 -34.501 1.00 93.31 86 ALA A N 1
ATOM 665 C CA . ALA A 1 86 ? 15.670 -3.902 -35.397 1.00 93.31 86 ALA A CA 1
ATOM 666 C C . ALA A 1 86 ? 15.197 -4.090 -36.853 1.00 93.31 86 ALA A C 1
ATOM 668 O O . ALA A 1 86 ? 15.801 -3.537 -37.775 1.00 93.31 86 ALA A O 1
ATOM 669 N N . GLU A 1 87 ? 14.085 -4.798 -37.077 1.00 93.69 87 GLU A N 1
ATOM 670 C CA . GLU A 1 87 ? 13.499 -4.974 -38.412 1.00 93.69 87 GLU A CA 1
ATOM 671 C C . GLU A 1 87 ? 13.074 -3.631 -39.026 1.00 93.69 87 GLU A C 1
ATOM 673 O O . GLU A 1 87 ? 13.363 -3.350 -40.193 1.00 93.69 87 GLU A O 1
ATOM 678 N N . GLN A 1 88 ? 12.423 -2.768 -38.241 1.00 94.81 88 GLN A N 1
ATOM 679 C CA . GLN A 1 88 ? 11.985 -1.455 -38.714 1.00 94.81 88 GLN A CA 1
ATOM 680 C C . GLN A 1 88 ? 13.161 -0.537 -39.045 1.00 94.81 88 GLN A C 1
ATOM 682 O O . GLN A 1 88 ? 13.128 0.156 -40.063 1.00 94.81 88 GLN A O 1
ATOM 687 N N . ILE A 1 89 ? 14.232 -0.566 -38.249 1.00 95.75 89 ILE A N 1
ATOM 688 C CA . ILE A 1 89 ? 15.468 0.163 -38.553 1.00 95.75 89 ILE A CA 1
ATOM 689 C C . ILE A 1 89 ? 16.081 -0.347 -39.864 1.00 95.75 89 ILE A C 1
ATOM 691 O O . ILE A 1 89 ? 16.475 0.467 -40.701 1.00 95.75 89 ILE A O 1
ATOM 695 N N . GLY A 1 90 ? 16.108 -1.666 -40.084 1.00 95.38 90 GLY A N 1
ATOM 696 C CA . GLY A 1 90 ? 16.545 -2.262 -41.350 1.00 95.38 90 GLY A CA 1
ATOM 697 C C . GLY A 1 90 ? 15.759 -1.719 -42.548 1.00 95.38 90 GLY A C 1
ATOM 698 O O . GLY A 1 90 ? 16.357 -1.221 -43.501 1.00 95.38 90 GLY A O 1
ATOM 699 N N . LYS A 1 91 ? 14.422 -1.690 -42.456 1.00 95.12 91 LYS A N 1
ATOM 700 C CA . LYS A 1 91 ? 13.547 -1.111 -43.496 1.00 95.12 91 LYS A CA 1
ATOM 701 C C . LYS A 1 91 ? 13.823 0.369 -43.747 1.00 95.12 91 LYS A C 1
ATOM 703 O O . LYS A 1 91 ? 13.770 0.819 -44.890 1.00 95.12 91 LYS A O 1
ATOM 708 N N . GLN A 1 92 ? 14.124 1.147 -42.704 1.00 97.12 92 GLN A N 1
ATOM 709 C CA . GLN A 1 92 ? 14.504 2.548 -42.891 1.00 97.12 92 GLN A CA 1
ATOM 710 C C . GLN A 1 92 ? 15.847 2.676 -43.619 1.00 97.12 92 GLN A C 1
ATOM 712 O O . GLN A 1 92 ? 15.956 3.521 -44.502 1.00 97.12 92 GLN A O 1
ATOM 717 N N . LEU A 1 93 ? 16.845 1.838 -43.315 1.00 95.25 93 LEU A N 1
ATOM 718 C CA . LEU A 1 93 ? 18.139 1.840 -44.015 1.00 95.25 93 LEU A CA 1
ATOM 719 C C . LEU A 1 93 ? 18.002 1.465 -45.500 1.00 95.25 93 LEU A C 1
ATOM 721 O O . LEU A 1 93 ? 18.651 2.081 -46.348 1.00 95.25 93 LEU A O 1
ATOM 725 N N . GLU A 1 94 ? 17.093 0.552 -45.846 1.00 95.06 94 GLU A N 1
ATOM 726 C CA . GLU A 1 94 ? 16.815 0.199 -47.245 1.00 95.06 94 GLU A CA 1
ATOM 727 C C . GLU A 1 94 ? 16.287 1.384 -48.070 1.00 95.06 94 GLU A C 1
ATOM 729 O O . GLU A 1 94 ? 16.576 1.483 -49.267 1.00 95.06 94 GLU A O 1
ATOM 734 N N . LYS A 1 95 ? 15.578 2.340 -47.445 1.00 95.00 95 LYS A N 1
ATOM 735 C CA . LYS A 1 95 ? 15.155 3.588 -48.114 1.00 95.00 95 LYS A CA 1
ATOM 736 C C . LYS A 1 95 ? 16.354 4.439 -48.552 1.00 95.00 95 LYS A C 1
ATOM 738 O O . LYS A 1 95 ? 16.259 5.145 -49.552 1.00 95.00 95 LYS A O 1
ATOM 743 N N . TYR A 1 96 ? 17.486 4.315 -47.859 1.00 94.00 96 TYR A N 1
ATOM 744 C CA . TYR A 1 96 ? 18.772 4.911 -48.233 1.00 94.00 96 TYR A CA 1
ATOM 745 C C . TYR A 1 96 ? 19.599 4.002 -49.155 1.00 94.00 96 TYR A C 1
ATOM 747 O O . TYR A 1 96 ? 20.772 4.264 -49.370 1.00 94.00 96 TYR A O 1
ATOM 755 N N . LYS A 1 97 ? 19.017 2.929 -49.707 1.00 96.56 97 LYS A N 1
ATOM 756 C CA . LYS A 1 97 ? 19.721 1.937 -50.538 1.00 96.56 97 LYS A CA 1
ATOM 757 C C . LYS A 1 97 ? 20.892 1.261 -49.815 1.00 96.56 97 LYS A C 1
ATOM 759 O O . LYS A 1 97 ? 21.896 0.918 -50.434 1.00 96.56 97 LYS A O 1
ATOM 764 N N . ILE A 1 98 ? 20.750 1.054 -48.505 1.00 96.44 98 ILE A N 1
ATOM 765 C CA . ILE A 1 98 ? 21.721 0.360 -47.656 1.00 96.44 98 ILE A CA 1
ATOM 766 C C . ILE A 1 98 ? 21.058 -0.907 -47.118 1.00 96.44 98 ILE A C 1
ATOM 768 O O . ILE A 1 98 ? 20.060 -0.825 -46.405 1.00 96.44 98 ILE A O 1
ATOM 772 N N . LYS A 1 99 ? 21.624 -2.079 -47.416 1.00 96.69 99 LYS A N 1
ATOM 773 C CA . LYS A 1 99 ? 21.242 -3.335 -46.763 1.00 96.69 99 LYS A CA 1
ATOM 774 C C . LYS A 1 99 ? 22.165 -3.581 -45.583 1.00 96.69 99 LYS A C 1
ATOM 776 O O . LYS A 1 99 ? 23.392 -3.610 -45.722 1.00 96.69 99 LYS A O 1
ATOM 781 N N . ALA A 1 100 ? 21.570 -3.768 -44.414 1.00 95.75 100 ALA A N 1
ATOM 782 C CA . ALA A 1 100 ? 22.308 -4.032 -43.195 1.00 95.75 100 ALA A CA 1
ATOM 783 C C . ALA A 1 100 ? 21.577 -5.042 -42.313 1.00 95.75 100 ALA A C 1
ATOM 785 O O . ALA A 1 100 ? 20.352 -5.045 -42.228 1.00 95.75 100 ALA A O 1
ATOM 786 N N . GLU A 1 101 ? 22.350 -5.874 -41.628 1.00 95.81 101 GLU A N 1
ATOM 787 C CA . GLU A 1 101 ? 21.858 -6.752 -40.575 1.00 95.81 101 GLU A CA 1
ATOM 788 C C . GLU A 1 101 ? 22.015 -6.044 -39.226 1.00 95.81 101 GLU A C 1
ATOM 790 O O . GLU A 1 101 ? 23.130 -5.690 -38.834 1.00 95.81 101 GLU A O 1
ATOM 795 N N . ILE A 1 102 ? 20.913 -5.825 -38.509 1.00 96.06 102 ILE A N 1
ATOM 796 C CA . ILE A 1 102 ? 20.954 -5.233 -37.169 1.00 96.06 102 ILE A CA 1
ATOM 797 C C . ILE A 1 102 ? 21.348 -6.320 -36.170 1.00 96.06 102 ILE A C 1
ATOM 799 O O . ILE A 1 102 ? 20.659 -7.327 -36.038 1.00 96.06 102 ILE A O 1
ATOM 803 N N . LYS A 1 103 ? 22.484 -6.127 -35.498 1.00 91.94 103 LYS A N 1
ATOM 804 C CA . LYS A 1 103 ? 23.026 -7.079 -34.521 1.00 91.94 103 LYS A CA 1
ATOM 805 C C . LYS A 1 103 ? 22.589 -6.776 -33.103 1.00 91.94 103 LYS A C 1
ATOM 807 O O . LYS A 1 103 ? 22.469 -7.704 -32.315 1.00 91.94 103 LYS A O 1
ATOM 812 N N . ASP A 1 104 ? 22.416 -5.497 -32.791 1.00 88.62 104 ASP A N 1
ATOM 813 C CA . ASP A 1 104 ? 22.090 -5.058 -31.443 1.00 88.62 104 ASP A CA 1
ATOM 814 C C . ASP A 1 104 ? 21.360 -3.712 -31.469 1.00 88.62 104 ASP A C 1
ATOM 816 O O . ASP A 1 104 ? 21.658 -2.843 -32.303 1.00 88.62 104 ASP A O 1
ATOM 820 N N . VAL A 1 105 ? 20.425 -3.550 -30.539 1.00 89.88 105 VAL A N 1
ATOM 821 C CA . VAL A 1 105 ? 19.681 -2.317 -30.291 1.00 89.88 105 VAL A CA 1
ATOM 822 C C . VAL A 1 105 ? 19.70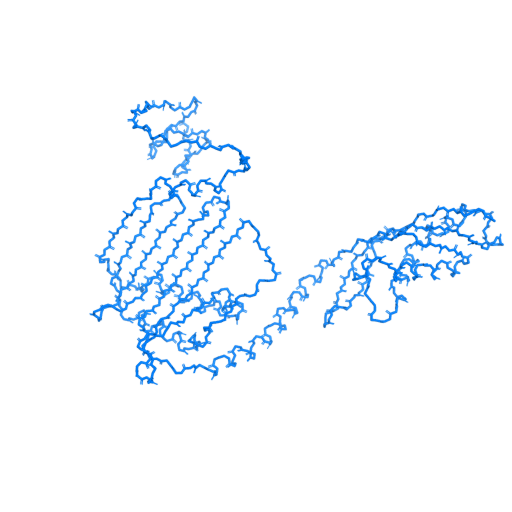0 -2.070 -28.791 1.00 89.88 105 VAL A C 1
ATOM 824 O O . VAL A 1 105 ? 18.979 -2.696 -28.025 1.00 89.88 105 VAL A O 1
ATOM 827 N N . ILE A 1 106 ? 20.522 -1.116 -28.375 1.00 83.88 106 ILE A N 1
ATOM 828 C CA . ILE A 1 106 ? 20.553 -0.642 -27.000 1.00 83.88 106 ILE A CA 1
ATOM 829 C C . ILE A 1 106 ? 19.438 0.386 -26.853 1.00 83.88 106 ILE A C 1
ATOM 831 O O . ILE A 1 106 ? 19.471 1.438 -27.498 1.00 83.88 106 ILE A O 1
ATOM 835 N N . PHE A 1 107 ? 18.470 0.083 -25.997 1.00 86.56 107 PHE A N 1
ATOM 836 C CA . PHE A 1 107 ? 17.260 0.867 -25.822 1.00 86.56 107 PHE A CA 1
ATOM 837 C C . PHE A 1 107 ? 17.066 1.226 -24.343 1.00 86.56 107 PHE A C 1
ATOM 839 O O . PHE A 1 107 ? 16.879 0.359 -23.494 1.00 86.56 107 PHE A O 1
ATOM 846 N N . PHE A 1 108 ? 17.101 2.522 -24.031 1.00 80.25 108 PHE A N 1
ATOM 847 C CA . PHE A 1 108 ? 16.842 3.042 -22.688 1.00 80.25 108 PHE A CA 1
ATOM 848 C C . PHE A 1 108 ? 15.633 3.965 -22.723 1.00 80.25 108 PHE A C 1
ATOM 850 O O . PHE A 1 108 ? 15.753 5.109 -23.164 1.00 80.25 108 PHE A O 1
ATOM 857 N N . ALA A 1 109 ? 14.482 3.484 -22.254 1.00 81.44 109 ALA A N 1
ATOM 858 C CA . ALA A 1 109 ? 13.267 4.282 -22.144 1.00 81.44 109 ALA A CA 1
ATOM 859 C C . ALA A 1 109 ? 12.997 4.726 -20.706 1.00 81.44 109 ALA A C 1
ATOM 861 O O . ALA A 1 109 ? 13.074 3.932 -19.773 1.00 81.44 109 ALA A O 1
ATOM 862 N N . ASN A 1 110 ? 12.607 5.988 -20.559 1.00 76.44 110 ASN A N 1
ATOM 863 C CA . ASN A 1 110 ? 12.071 6.553 -19.330 1.00 76.44 110 ASN A CA 1
ATOM 864 C C . ASN A 1 110 ? 10.648 7.049 -19.583 1.00 76.44 110 ASN A C 1
ATOM 866 O O . ASN A 1 110 ? 10.370 7.669 -20.617 1.00 76.44 110 ASN A O 1
ATOM 870 N N . GLU A 1 111 ? 9.753 6.810 -18.628 1.00 73.31 111 GLU A N 1
ATOM 871 C CA . GLU A 1 111 ? 8.442 7.459 -18.611 1.00 73.31 111 GLU A CA 1
ATOM 872 C C . GLU A 1 111 ? 8.633 8.975 -18.477 1.00 73.31 111 GLU A C 1
ATOM 874 O O . GLU A 1 111 ? 9.440 9.437 -17.666 1.00 73.31 111 GLU A O 1
ATOM 879 N N . SER A 1 112 ? 7.925 9.763 -19.294 1.00 62.78 112 SER A N 1
ATOM 880 C CA . SER A 1 112 ? 8.027 11.223 -19.204 1.00 62.78 112 SER A CA 1
ATOM 881 C C . SER A 1 112 ? 7.516 11.715 -17.834 1.00 62.78 112 SER A C 1
ATOM 883 O O . SER A 1 112 ? 6.403 11.337 -17.442 1.00 62.78 112 SER A O 1
ATOM 885 N N . PRO A 1 113 ? 8.259 12.589 -17.118 1.00 53.53 113 PRO A N 1
ATOM 886 C CA . PRO A 1 113 ? 7.876 13.095 -15.793 1.00 53.53 113 PRO A CA 1
ATOM 887 C C . PRO A 1 113 ? 6.497 13.764 -15.757 1.00 53.53 113 PRO A C 1
ATOM 889 O O . PRO A 1 113 ? 5.798 13.702 -14.748 1.00 53.53 113 PRO A O 1
ATOM 892 N N . GLU A 1 114 ? 6.092 14.379 -16.869 1.00 56.34 114 GLU A N 1
ATOM 893 C CA . GLU A 1 114 ? 4.842 15.136 -16.998 1.00 56.34 114 GLU A CA 1
ATOM 894 C C . GLU A 1 114 ? 3.599 14.229 -16.924 1.00 56.34 114 GLU A C 1
ATOM 896 O O . GLU A 1 114 ? 2.547 14.661 -16.458 1.00 56.34 114 GLU A O 1
ATOM 901 N N . ASN A 1 115 ? 3.731 12.939 -17.266 1.00 53.59 115 ASN A N 1
ATOM 902 C CA . ASN A 1 115 ? 2.622 11.982 -17.268 1.00 53.59 115 ASN A CA 1
ATOM 903 C C . ASN A 1 115 ? 2.579 11.042 -16.062 1.00 53.59 115 ASN A C 1
ATOM 905 O O . ASN A 1 115 ? 1.523 10.470 -15.804 1.00 53.59 115 ASN A O 1
ATOM 909 N N . ALA A 1 116 ? 3.658 10.889 -15.289 1.00 50.72 116 ALA A N 1
ATOM 910 C CA . ALA A 1 116 ? 3.613 10.063 -14.079 1.00 50.72 116 ALA A CA 1
ATOM 911 C C . ALA A 1 116 ? 2.547 10.582 -13.096 1.00 50.72 116 ALA A C 1
ATOM 913 O O . ALA A 1 116 ? 1.781 9.802 -12.538 1.00 50.72 116 ALA A O 1
ATOM 914 N N . ALA A 1 117 ? 2.423 11.906 -12.955 1.00 50.41 117 ALA A N 1
ATOM 915 C CA . ALA A 1 117 ? 1.405 12.532 -12.113 1.00 50.41 117 ALA A CA 1
ATOM 916 C C . ALA A 1 117 ? -0.007 12.479 -12.731 1.00 50.41 117 ALA A C 1
ATOM 918 O O . ALA A 1 117 ? -0.976 12.186 -12.027 1.00 50.41 117 ALA A O 1
ATOM 919 N N . GLU A 1 118 ? -0.154 12.731 -14.036 1.00 53.69 118 GLU A N 1
ATOM 920 C CA . GLU A 1 118 ? -1.469 12.765 -14.695 1.00 53.69 118 GLU A CA 1
ATOM 921 C C . GLU A 1 118 ? -2.072 11.361 -14.880 1.00 53.69 118 GLU A C 1
ATOM 923 O O . GLU A 1 118 ? -3.263 11.156 -14.629 1.00 53.69 118 GLU A O 1
ATOM 928 N N . ASN A 1 119 ? -1.249 10.362 -15.214 1.00 50.16 119 ASN A N 1
ATOM 929 C CA . ASN A 1 119 ? -1.671 8.964 -15.299 1.00 50.16 119 ASN A CA 1
ATOM 930 C C . ASN A 1 119 ? -1.884 8.344 -13.918 1.00 50.16 119 ASN A C 1
ATOM 932 O O . ASN A 1 119 ? -2.823 7.563 -13.765 1.00 50.16 119 ASN A O 1
ATOM 936 N N . LEU A 1 120 ? -1.117 8.738 -12.890 1.00 50.91 120 LEU A N 1
ATOM 937 C CA . LEU A 1 120 ? -1.442 8.395 -11.503 1.00 50.91 120 LEU A CA 1
ATOM 938 C C . LEU A 1 120 ? -2.805 8.977 -11.117 1.00 50.91 120 LEU A C 1
ATOM 940 O O . LEU A 1 120 ? -3.627 8.259 -10.561 1.00 50.91 120 LEU A O 1
ATOM 944 N N . ASN A 1 121 ? -3.098 10.229 -11.476 1.00 53.16 121 ASN A N 1
ATOM 945 C CA . ASN A 1 121 ? -4.400 10.842 -11.211 1.00 53.16 121 ASN A CA 1
ATOM 946 C C . ASN A 1 121 ? -5.544 10.150 -11.970 1.00 53.16 121 ASN A C 1
ATOM 948 O O . ASN A 1 121 ? -6.587 9.887 -11.371 1.00 53.16 121 ASN A O 1
ATOM 952 N N . LYS A 1 122 ? -5.367 9.790 -13.250 1.00 53.44 122 LYS A N 1
ATOM 953 C CA . LYS A 1 122 ? -6.360 9.010 -14.016 1.00 53.44 122 LYS A CA 1
ATOM 954 C C . LYS A 1 122 ? -6.561 7.612 -13.429 1.00 53.44 122 LYS A C 1
ATOM 956 O O . LYS A 1 122 ? -7.699 7.230 -13.184 1.00 53.44 122 LYS A O 1
ATOM 961 N N . LEU A 1 123 ? -5.488 6.897 -13.085 1.00 47.50 123 LEU A N 1
ATOM 962 C CA . LEU A 1 123 ? -5.551 5.599 -12.404 1.00 47.50 123 LEU A CA 1
ATOM 963 C C . LEU A 1 123 ? -6.208 5.689 -11.024 1.00 47.50 123 LEU A C 1
ATOM 965 O O . LEU A 1 123 ? -6.983 4.811 -10.656 1.00 47.50 123 LEU A O 1
ATOM 969 N N . VAL A 1 124 ? -5.924 6.738 -10.251 1.00 50.47 124 VAL A N 1
ATOM 970 C CA . VAL A 1 124 ? -6.565 7.008 -8.958 1.00 50.47 124 VAL A CA 1
ATOM 971 C C . VAL A 1 124 ? -8.054 7.290 -9.156 1.00 50.47 124 VAL A C 1
ATOM 973 O O . VAL A 1 124 ? -8.869 6.751 -8.412 1.00 50.47 124 VAL A O 1
ATOM 976 N N . ASN A 1 125 ? -8.431 8.065 -10.173 1.00 48.91 125 ASN A N 1
ATOM 977 C CA . ASN A 1 125 ? -9.824 8.408 -10.463 1.00 48.91 125 ASN A CA 1
ATOM 978 C C . ASN A 1 125 ? -10.631 7.219 -11.018 1.00 48.91 125 ASN A C 1
ATOM 980 O O . ASN A 1 125 ? -11.769 7.003 -10.594 1.00 48.91 125 ASN A O 1
ATOM 984 N N . ASP A 1 126 ? -10.042 6.391 -11.878 1.00 44.38 126 ASP A N 1
ATOM 985 C CA . ASP A 1 126 ? -10.676 5.168 -12.383 1.00 44.38 126 ASP A CA 1
ATOM 986 C C . ASP A 1 126 ? -10.747 4.076 -11.308 1.00 44.38 126 ASP A C 1
ATOM 988 O O . ASP A 1 126 ? -11.775 3.402 -11.181 1.00 44.38 126 ASP A O 1
ATOM 992 N N . ARG A 1 127 ? -9.723 3.963 -10.443 1.00 41.44 127 ARG A N 1
ATOM 993 C CA . ARG A 1 127 ? -9.795 3.140 -9.221 1.00 41.44 127 ARG A CA 1
ATOM 994 C C . ARG A 1 127 ? -10.870 3.647 -8.267 1.00 41.44 127 ARG A C 1
ATOM 996 O O . ARG A 1 127 ? -11.541 2.820 -7.667 1.00 41.44 127 ARG A O 1
ATOM 1003 N N . LYS A 1 128 ? -11.075 4.962 -8.118 1.00 45.41 128 LYS A N 1
ATOM 1004 C CA . LYS A 1 128 ? -12.173 5.524 -7.307 1.00 45.41 128 LYS A CA 1
ATOM 1005 C C . LYS A 1 128 ? -13.546 5.137 -7.873 1.00 45.41 128 LYS A C 1
ATOM 1007 O O . LYS A 1 128 ? -14.413 4.730 -7.106 1.00 45.41 128 LYS A O 1
ATOM 1012 N N . LYS A 1 129 ? -13.726 5.159 -9.201 1.00 43.94 129 LYS A N 1
ATOM 1013 C CA . LYS A 1 129 ? -14.975 4.727 -9.863 1.00 43.94 129 LYS A CA 1
ATOM 1014 C C . LYS A 1 129 ? -15.275 3.231 -9.700 1.00 43.94 129 LYS A C 1
ATOM 1016 O O . LYS A 1 129 ? -16.416 2.878 -9.422 1.00 43.94 129 LYS A O 1
ATOM 1021 N N . THR A 1 130 ? -14.277 2.355 -9.835 1.00 41.06 130 THR A N 1
ATOM 1022 C CA . THR A 1 130 ? -14.449 0.895 -9.645 1.00 41.06 130 THR A CA 1
ATOM 1023 C C . THR A 1 130 ? -14.477 0.470 -8.171 1.00 41.06 130 THR A C 1
ATOM 1025 O O . THR A 1 130 ? -15.103 -0.535 -7.837 1.00 41.06 130 THR A O 1
ATOM 1028 N N . LYS A 1 131 ? -13.863 1.239 -7.259 1.00 45.91 131 LYS A N 1
ATOM 1029 C CA . LYS A 1 131 ? -13.987 1.046 -5.801 1.00 45.91 131 LYS A CA 1
ATOM 1030 C C . LYS A 1 131 ? -15.390 1.353 -5.291 1.00 45.91 131 LYS A C 1
ATOM 1032 O O . LYS A 1 131 ? -15.873 0.604 -4.450 1.00 45.91 131 LYS A O 1
ATOM 1037 N N . GLY A 1 132 ? -16.053 2.379 -5.831 1.00 49.94 132 GLY A N 1
ATOM 1038 C CA . GLY A 1 132 ? -17.424 2.730 -5.450 1.00 49.94 132 GLY A CA 1
ATOM 1039 C C . GLY A 1 132 ? -18.412 1.573 -5.625 1.00 49.94 132 GLY A C 1
ATOM 1040 O O . GLY A 1 132 ? -19.190 1.301 -4.724 1.00 49.94 132 GLY A O 1
ATOM 1041 N N . SER A 1 133 ? -18.347 0.812 -6.725 1.00 52.16 133 SER A N 1
ATOM 1042 C CA . SER A 1 133 ? -19.297 -0.289 -6.953 1.00 52.16 133 SER A CA 1
ATOM 1043 C C . SER A 1 133 ? -19.080 -1.486 -6.021 1.00 52.16 133 SER A C 1
ATOM 1045 O O . SER A 1 133 ? -20.052 -2.062 -5.547 1.00 52.16 133 SER A O 1
ATOM 1047 N N . ARG A 1 134 ? -17.822 -1.847 -5.728 1.00 62.12 134 ARG A N 1
ATOM 1048 C CA . ARG A 1 134 ? -17.487 -2.982 -4.849 1.00 62.12 134 ARG A CA 1
ATOM 1049 C C . ARG A 1 134 ? -17.681 -2.653 -3.367 1.00 62.12 134 ARG A C 1
ATOM 1051 O O . ARG A 1 134 ? -18.061 -3.527 -2.597 1.00 62.12 134 ARG A O 1
ATOM 1058 N N . LEU A 1 135 ? -17.416 -1.409 -2.969 1.00 66.25 135 LEU A N 1
ATOM 1059 C CA . LEU A 1 135 ? -17.653 -0.928 -1.608 1.00 66.25 135 LEU A CA 1
ATOM 1060 C C . LEU A 1 135 ? -19.147 -0.952 -1.277 1.00 66.25 135 LEU A C 1
ATOM 1062 O O . LEU A 1 135 ? -19.546 -1.503 -0.257 1.00 66.25 135 LEU A O 1
ATOM 1066 N N . GLU A 1 136 ? -19.967 -0.415 -2.180 1.00 68.94 136 GLU A N 1
ATOM 1067 C CA . GLU A 1 136 ? -21.422 -0.404 -2.036 1.00 68.94 136 GLU A CA 1
ATOM 1068 C C . GLU A 1 136 ? -22.026 -1.812 -2.096 1.00 68.94 136 GLU A C 1
ATOM 1070 O O . GLU A 1 136 ? -22.995 -2.095 -1.401 1.00 68.94 136 GLU A O 1
ATOM 1075 N N . GLU A 1 137 ? -21.455 -2.724 -2.887 1.00 69.75 137 GLU A N 1
ATOM 1076 C CA . GLU A 1 137 ? -21.856 -4.135 -2.897 1.00 69.75 137 GLU A CA 1
ATOM 1077 C C . GLU A 1 137 ? -21.551 -4.830 -1.562 1.00 69.75 137 GLU A C 1
ATOM 1079 O O . GLU A 1 137 ? -22.426 -5.501 -1.016 1.00 69.75 137 GLU A O 1
ATOM 1084 N N . LEU A 1 138 ? -20.358 -4.612 -0.993 1.00 71.25 138 LEU A N 1
ATOM 1085 C CA . LEU A 1 138 ? -19.994 -5.149 0.322 1.00 71.25 138 LEU A CA 1
ATOM 1086 C C . LEU A 1 138 ? -20.909 -4.599 1.419 1.00 71.25 138 LEU A C 1
ATOM 1088 O O . LEU A 1 138 ? -21.474 -5.388 2.174 1.00 71.25 138 LEU A O 1
ATOM 1092 N N . LYS A 1 139 ? -21.140 -3.278 1.441 1.00 73.81 139 LYS A N 1
ATOM 1093 C CA . LYS A 1 139 ? -22.079 -2.635 2.375 1.00 73.81 139 LYS A CA 1
ATOM 1094 C C . LYS A 1 139 ? -23.504 -3.193 2.234 1.00 73.81 139 LYS A C 1
ATOM 1096 O O . LYS A 1 139 ? -24.171 -3.423 3.232 1.00 73.81 139 LYS A O 1
ATOM 1101 N N . ARG A 1 140 ? -23.972 -3.487 1.013 1.00 74.56 140 ARG A N 1
ATOM 1102 C CA . ARG A 1 140 ? -25.288 -4.126 0.782 1.00 74.56 140 ARG A CA 1
ATOM 1103 C C . ARG A 1 140 ? -25.354 -5.583 1.230 1.00 74.56 140 ARG A C 1
ATOM 1105 O O . ARG A 1 140 ? -26.445 -6.073 1.501 1.00 74.56 140 ARG A O 1
ATOM 1112 N N . SER A 1 141 ? -24.219 -6.277 1.253 1.00 73.06 141 SER A N 1
ATOM 1113 C CA . SER A 1 141 ? -24.119 -7.673 1.683 1.00 73.06 141 SER A CA 1
ATOM 1114 C C . SER A 1 141 ? -23.911 -7.836 3.189 1.00 73.06 141 SER A C 1
ATOM 1116 O O . SER A 1 141 ? -23.638 -8.955 3.621 1.00 73.06 141 SER A O 1
ATOM 1118 N N . GLU A 1 142 ? -24.006 -6.748 3.968 1.00 76.88 142 GLU A N 1
ATOM 1119 C CA . GLU A 1 142 ? -23.752 -6.760 5.407 1.00 76.88 142 GLU A CA 1
ATOM 1120 C C . GLU A 1 142 ? -24.537 -7.890 6.084 1.00 76.88 142 GLU A C 1
ATOM 1122 O O . GLU A 1 142 ? -25.774 -7.869 6.105 1.00 76.88 142 GLU A O 1
ATOM 1127 N N . PRO A 1 143 ? -23.839 -8.924 6.591 1.00 75.31 143 PRO A N 1
ATOM 1128 C CA . PRO A 1 143 ? -24.516 -10.008 7.266 1.00 75.31 143 PRO A CA 1
ATOM 1129 C C . PRO A 1 143 ? -25.118 -9.459 8.562 1.00 75.31 143 PRO A C 1
ATOM 1131 O O . PRO A 1 143 ? -24.475 -8.643 9.230 1.00 75.31 143 PRO A O 1
ATOM 1134 N N . PRO A 1 144 ? -26.322 -9.910 8.951 1.00 83.25 144 PRO A N 1
ATOM 1135 C CA . PRO A 1 144 ? -26.867 -9.550 10.248 1.00 83.25 144 PRO A CA 1
ATOM 1136 C C . PRO A 1 144 ? -25.873 -9.980 11.330 1.00 83.25 144 PRO A C 1
ATOM 1138 O O . PRO A 1 144 ? -25.448 -11.134 11.359 1.00 83.25 144 PRO A O 1
ATOM 1141 N N . HIS A 1 145 ? -25.508 -9.042 12.195 1.00 88.88 145 HIS A N 1
ATOM 1142 C CA . HIS A 1 145 ? -24.641 -9.270 13.343 1.00 88.88 145 HIS A CA 1
ATOM 1143 C C . HIS A 1 145 ? -25.334 -8.757 14.609 1.00 88.88 145 HIS A C 1
ATOM 1145 O O . HIS A 1 145 ? -26.214 -7.893 14.546 1.00 88.88 145 HIS A O 1
ATOM 1151 N N . GLY A 1 146 ? -24.960 -9.297 15.763 1.00 89.88 146 GLY A N 1
ATOM 1152 C CA . GLY A 1 146 ? -25.492 -8.872 17.052 1.00 89.88 146 GLY A CA 1
ATOM 1153 C C . GLY A 1 146 ? -24.673 -7.760 17.714 1.00 89.88 146 GLY A C 1
ATOM 1154 O O . GLY A 1 146 ? -24.089 -6.912 17.033 1.00 89.88 146 GLY A O 1
ATOM 1155 N N . GLU A 1 147 ? -24.675 -7.725 19.051 1.00 91.94 147 GLU A N 1
ATOM 1156 C CA . GLU A 1 147 ? -24.019 -6.670 19.848 1.00 91.94 147 GLU A CA 1
ATOM 1157 C C . GLU A 1 147 ? -22.492 -6.767 19.729 1.00 91.94 147 GLU A C 1
ATOM 1159 O O . GLU A 1 147 ? -21.930 -7.866 19.718 1.00 91.94 147 GLU A O 1
ATOM 1164 N N . LEU A 1 148 ? -21.805 -5.623 19.658 1.00 92.81 148 LEU A N 1
ATOM 1165 C CA . LEU A 1 148 ? -20.347 -5.590 19.702 1.00 92.81 148 LEU A CA 1
ATOM 1166 C C . LEU A 1 148 ? -19.891 -5.929 21.128 1.00 92.81 148 LEU A C 1
ATOM 1168 O O . LEU A 1 148 ? -20.245 -5.234 22.073 1.00 92.81 148 LEU A O 1
ATOM 1172 N N . ILE A 1 149 ? -19.077 -6.973 21.302 1.00 93.50 149 ILE A N 1
ATOM 1173 C CA . ILE A 1 149 ? -18.567 -7.382 22.629 1.00 93.50 149 ILE A CA 1
ATOM 1174 C C . ILE A 1 149 ? -17.113 -6.969 22.864 1.00 93.50 149 ILE A C 1
ATOM 1176 O O . ILE A 1 149 ? -16.677 -6.798 24.009 1.00 93.50 149 ILE A O 1
ATOM 1180 N N . SER A 1 150 ? -16.346 -6.810 21.786 1.00 95.75 150 SER A N 1
ATOM 1181 C CA . SER A 1 150 ? -14.986 -6.287 21.852 1.00 95.75 150 SER A CA 1
ATOM 1182 C C . SER A 1 150 ? -14.523 -5.720 20.522 1.00 95.75 150 SER A C 1
ATOM 1184 O O . SER A 1 150 ? -14.862 -6.252 19.464 1.00 95.75 150 SER A O 1
ATOM 1186 N N . ILE A 1 151 ? -13.664 -4.711 20.590 1.00 96.75 151 ILE A N 1
ATOM 1187 C CA . ILE A 1 151 ? -12.949 -4.154 19.449 1.00 96.75 151 ILE A CA 1
ATOM 1188 C C . ILE A 1 151 ? -11.502 -3.883 19.846 1.00 96.75 151 ILE A C 1
ATOM 1190 O O . ILE A 1 151 ? -11.231 -3.425 20.955 1.00 96.75 151 ILE A O 1
ATOM 1194 N N . SER A 1 152 ? -10.570 -4.163 18.947 1.00 96.69 152 SER A N 1
ATOM 1195 C CA . SER A 1 152 ? -9.151 -3.943 19.193 1.00 96.69 152 SER A CA 1
ATOM 1196 C C . SER A 1 152 ? -8.495 -3.321 17.976 1.00 96.69 152 SER A C 1
ATOM 1198 O O . SER A 1 152 ? -8.731 -3.764 16.853 1.00 96.69 152 SER A O 1
ATOM 1200 N N . HIS A 1 153 ? -7.640 -2.335 18.207 1.00 96.50 153 HIS A N 1
ATOM 1201 C CA . HIS A 1 153 ? -6.712 -1.802 17.222 1.00 96.50 153 HIS A CA 1
ATOM 1202 C C . HIS A 1 153 ? -5.307 -2.246 17.601 1.00 96.50 153 HIS A C 1
ATOM 1204 O O . HIS A 1 153 ? -4.906 -2.138 18.755 1.00 96.50 153 HIS A O 1
ATOM 1210 N N . SER A 1 154 ? -4.560 -2.756 16.629 1.00 93.81 154 SER A N 1
ATOM 1211 C CA . SER A 1 154 ? -3.147 -3.059 16.810 1.00 93.81 154 SER A CA 1
ATOM 1212 C C . SER A 1 154 ? -2.322 -2.467 15.682 1.00 93.81 154 SER A C 1
ATOM 1214 O O . SER A 1 154 ? -2.771 -2.330 14.536 1.00 93.81 154 SER A O 1
ATOM 1216 N N . SER A 1 155 ? -1.094 -2.104 16.019 1.00 90.62 155 SER A N 1
ATOM 1217 C CA . SER A 1 155 ? -0.078 -1.708 15.064 1.00 90.62 155 SER A CA 1
ATOM 1218 C C . SER A 1 155 ? 1.267 -2.298 15.459 1.00 90.62 155 SER A C 1
ATOM 1220 O O . SER A 1 155 ? 1.583 -2.473 16.638 1.00 90.62 155 SER A O 1
ATOM 1222 N N . SER A 1 156 ? 2.059 -2.652 14.461 1.00 88.06 156 SER A N 1
ATOM 1223 C CA . SER A 1 156 ? 3.425 -3.103 14.664 1.00 88.06 156 SER A CA 1
ATOM 1224 C C . SER A 1 156 ? 4.330 -2.575 13.570 1.00 88.06 156 SER A C 1
ATOM 1226 O O . SER A 1 156 ? 3.904 -2.348 12.436 1.00 88.06 156 SER A O 1
ATOM 1228 N N . SER A 1 157 ? 5.594 -2.386 13.922 1.00 83.81 157 SER A N 1
ATOM 1229 C CA . SER A 1 157 ? 6.671 -2.115 12.981 1.00 83.81 157 SER A CA 1
ATOM 1230 C C . SER A 1 157 ? 7.755 -3.170 13.142 1.00 83.81 157 SER A C 1
ATOM 1232 O O . SER A 1 157 ? 8.057 -3.619 14.246 1.00 83.81 157 SER A O 1
ATOM 1234 N N . SER A 1 158 ? 8.357 -3.588 12.040 1.00 77.38 158 SER A N 1
ATOM 1235 C CA . SER A 1 158 ? 9.470 -4.533 12.009 1.00 77.38 158 SER A CA 1
ATOM 1236 C C . SER A 1 158 ? 10.440 -4.096 10.922 1.00 77.38 158 SER A C 1
ATOM 1238 O O . SER A 1 158 ? 10.028 -3.745 9.818 1.00 77.38 158 SER A O 1
ATOM 1240 N N . GLY A 1 159 ? 11.729 -4.066 11.240 1.00 74.81 159 GLY A N 1
ATOM 1241 C CA . GLY A 1 159 ? 12.740 -3.545 10.325 1.00 74.81 159 GLY A CA 1
ATOM 1242 C C . GLY A 1 159 ? 14.083 -3.311 11.002 1.00 74.81 159 GLY A C 1
ATOM 1243 O O . GLY A 1 159 ? 14.221 -3.461 12.217 1.00 74.81 159 GLY A O 1
ATOM 1244 N N . MET A 1 160 ? 15.075 -2.935 10.196 1.00 70.88 160 MET A N 1
ATOM 1245 C CA . MET A 1 160 ? 16.448 -2.675 10.656 1.00 70.88 160 MET A CA 1
ATOM 1246 C C . MET A 1 160 ? 16.702 -1.208 11.047 1.00 70.88 160 MET A C 1
ATOM 1248 O O . MET A 1 160 ? 17.824 -0.820 11.369 1.00 70.88 160 MET A O 1
ATOM 1252 N N . MET A 1 161 ? 15.668 -0.363 11.019 1.00 67.12 161 MET A N 1
ATOM 1253 C CA . MET A 1 161 ? 15.783 1.053 11.373 1.00 67.12 161 MET A CA 1
ATOM 1254 C C . MET A 1 161 ? 15.674 1.267 12.887 1.00 67.12 161 MET A C 1
ATOM 1256 O O . MET A 1 161 ? 14.965 0.537 13.583 1.00 67.12 161 MET A O 1
ATOM 1260 N N . MET A 1 162 ? 16.322 2.321 13.391 1.00 61.53 162 MET A N 1
ATOM 1261 C CA . MET A 1 162 ? 16.167 2.784 14.775 1.00 61.53 162 MET A CA 1
ATOM 1262 C C . MET A 1 162 ? 14.671 2.988 15.096 1.00 61.53 162 MET A C 1
ATOM 1264 O O . MET A 1 162 ? 13.958 3.607 14.310 1.00 61.53 162 MET A O 1
ATOM 1268 N N . ASN A 1 163 ? 14.202 2.456 16.231 1.00 65.88 163 ASN A N 1
ATOM 1269 C CA . ASN A 1 163 ? 12.790 2.413 16.664 1.00 65.88 163 ASN A CA 1
ATOM 1270 C C . ASN A 1 163 ? 11.850 1.452 15.900 1.00 65.88 163 ASN A C 1
ATOM 1272 O O . ASN A 1 163 ? 10.631 1.528 16.060 1.00 65.88 163 ASN A O 1
ATOM 1276 N N . SER A 1 164 ? 12.392 0.517 15.115 1.00 70.44 164 SER A N 1
ATOM 1277 C CA . SER A 1 164 ? 11.633 -0.644 14.617 1.00 70.44 164 SER A CA 1
ATOM 1278 C C . SER A 1 164 ? 11.416 -1.688 15.721 1.00 70.44 164 SER A C 1
ATOM 1280 O O . SER A 1 164 ? 12.028 -1.606 16.785 1.00 70.44 164 SER A O 1
ATOM 1282 N N . ASN A 1 165 ? 10.583 -2.702 15.466 1.00 78.50 165 ASN A N 1
ATOM 1283 C CA . ASN A 1 165 ? 10.223 -3.753 16.433 1.00 78.50 165 ASN A CA 1
ATOM 1284 C C . ASN A 1 165 ? 9.384 -3.223 17.605 1.00 78.50 165 ASN A C 1
ATOM 1286 O O . ASN A 1 165 ? 9.526 -3.675 18.746 1.00 78.50 165 ASN A O 1
ATOM 1290 N N . ALA A 1 166 ? 8.516 -2.254 17.307 1.00 86.31 166 ALA A N 1
ATOM 1291 C CA . ALA A 1 166 ? 7.528 -1.742 18.241 1.00 86.31 166 ALA A CA 1
ATOM 1292 C C . ALA A 1 166 ? 6.169 -2.405 17.995 1.00 86.31 166 ALA A C 1
ATOM 1294 O O . ALA A 1 166 ? 5.806 -2.703 16.853 1.00 86.31 166 ALA A O 1
ATOM 1295 N N . HIS A 1 167 ? 5.410 -2.612 19.065 1.00 90.38 167 HIS A N 1
ATOM 1296 C CA . HIS A 1 167 ? 4.039 -3.097 19.000 1.00 90.38 167 HIS A CA 1
ATOM 1297 C C . HIS A 1 167 ? 3.152 -2.280 19.933 1.00 90.38 167 HIS A C 1
ATOM 1299 O O . HIS A 1 167 ? 3.504 -2.032 21.084 1.00 90.38 167 HIS A O 1
ATOM 1305 N N . TYR A 1 168 ? 1.993 -1.879 19.429 1.00 93.12 168 TYR A N 1
ATOM 1306 C CA . TYR A 1 168 ? 0.976 -1.174 20.190 1.00 93.12 168 TYR A CA 1
ATOM 1307 C C . TYR A 1 168 ? -0.357 -1.862 19.953 1.00 93.12 168 TYR A C 1
ATOM 1309 O O . TYR A 1 168 ? -0.689 -2.191 18.812 1.00 93.12 168 TYR A O 1
ATOM 1317 N N . SER A 1 169 ? -1.117 -2.083 21.017 1.00 95.81 169 SER A N 1
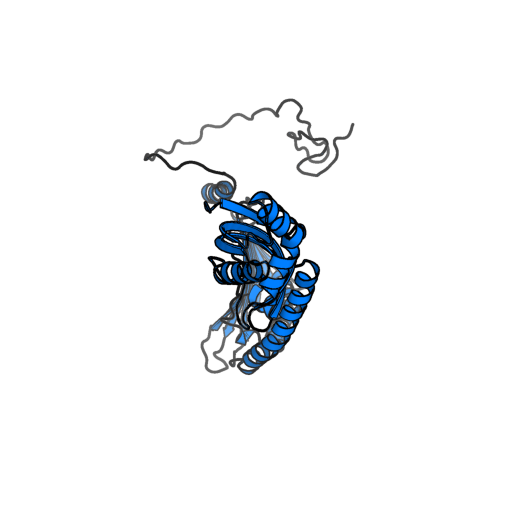ATOM 1318 C CA . SER A 1 169 ? -2.451 -2.655 20.919 1.00 95.81 169 SER A CA 1
ATOM 1319 C C . SER A 1 169 ? -3.369 -2.036 21.953 1.00 95.81 169 SER A C 1
ATOM 1321 O O . SER A 1 169 ? -3.090 -2.097 23.142 1.00 95.81 169 SER A O 1
ATOM 1323 N N . ASP A 1 170 ? -4.508 -1.538 21.501 1.00 97.31 170 ASP A N 1
ATOM 1324 C CA . ASP A 1 170 ? -5.587 -1.041 22.339 1.00 97.31 170 ASP A CA 1
ATOM 1325 C C . ASP A 1 170 ? -6.807 -1.932 22.132 1.00 97.31 170 ASP A C 1
ATOM 1327 O O . ASP A 1 170 ? -7.218 -2.186 21.001 1.00 97.31 170 ASP A O 1
ATOM 1331 N N . SER A 1 171 ? -7.374 -2.453 23.215 1.00 97.06 171 SER A N 1
ATOM 1332 C CA . SER A 1 171 ? -8.504 -3.376 23.155 1.00 97.06 171 SER A CA 1
ATOM 1333 C C . SER A 1 171 ? -9.598 -2.972 24.123 1.00 97.06 171 SER A C 1
ATOM 1335 O O . SER A 1 171 ? -9.413 -3.038 25.337 1.00 97.06 171 SER A O 1
ATOM 1337 N N . ILE A 1 172 ? -10.765 -2.644 23.584 1.00 96.94 172 ILE A N 1
ATOM 1338 C CA . ILE A 1 172 ? -11.985 -2.406 24.343 1.00 96.94 172 ILE A CA 1
ATOM 1339 C C . ILE A 1 172 ? -12.771 -3.714 24.437 1.00 96.94 172 ILE A C 1
ATOM 1341 O O . ILE A 1 172 ? -13.054 -4.353 23.425 1.00 96.94 172 ILE A O 1
ATOM 1345 N N . CYS A 1 173 ? -13.131 -4.132 25.648 1.00 95.19 173 CYS A N 1
ATOM 1346 C CA . CYS A 1 173 ? -13.948 -5.324 25.865 1.00 95.19 173 CYS A CA 1
ATOM 1347 C C . CYS A 1 173 ? -14.897 -5.172 27.055 1.00 95.19 173 CYS A C 1
ATOM 1349 O O . CYS A 1 173 ? -14.569 -4.522 28.054 1.00 95.19 173 CYS A O 1
ATOM 1351 N N . LYS A 1 174 ? -16.067 -5.807 26.944 1.00 90.31 174 LYS A N 1
ATOM 1352 C CA . LYS A 1 174 ? -17.048 -5.909 28.026 1.00 90.31 174 LYS A CA 1
ATOM 1353 C C . LYS A 1 174 ? -16.678 -7.096 28.917 1.00 90.31 174 LYS A C 1
ATOM 1355 O O . LYS A 1 174 ? -16.665 -8.238 28.457 1.00 90.31 174 LYS A O 1
ATOM 1360 N N . LYS A 1 175 ? -16.369 -6.840 30.188 1.00 84.25 175 LYS A N 1
ATOM 1361 C CA . LYS A 1 175 ? -16.108 -7.863 31.213 1.00 84.25 175 LYS A CA 1
ATOM 1362 C C . LYS A 1 175 ? -17.018 -7.603 32.403 1.00 84.25 175 LYS A C 1
ATOM 1364 O O . LYS A 1 175 ? -17.038 -6.493 32.920 1.00 84.25 175 LYS A O 1
ATOM 1369 N N . ASP A 1 176 ? -17.803 -8.604 32.791 1.00 84.94 176 ASP A N 1
ATOM 1370 C CA . ASP A 1 176 ? -18.727 -8.527 33.933 1.00 84.94 176 ASP A CA 1
ATOM 1371 C C . ASP A 1 176 ? -19.663 -7.299 33.894 1.00 84.94 176 ASP A C 1
ATOM 1373 O O . ASP A 1 176 ? -19.949 -6.666 34.907 1.00 84.94 176 ASP A O 1
ATOM 1377 N N . GLY A 1 177 ? -20.122 -6.930 32.692 1.00 84.75 177 GLY A N 1
ATOM 1378 C CA . GLY A 1 177 ? -20.993 -5.770 32.467 1.00 84.75 177 GLY A CA 1
ATOM 1379 C C . GLY A 1 177 ? -20.283 -4.412 32.457 1.00 84.75 177 GLY A C 1
ATOM 1380 O O . GLY A 1 177 ? -20.939 -3.398 32.247 1.00 84.75 177 GLY A O 1
ATOM 1381 N N . VAL A 1 178 ? -18.960 -4.377 32.634 1.00 90.62 178 VAL A N 1
ATOM 1382 C CA . VAL A 1 178 ? -18.148 -3.156 32.627 1.00 90.62 178 VAL A CA 1
ATOM 1383 C C . VAL A 1 178 ? -17.265 -3.119 31.383 1.00 90.62 178 VAL A C 1
ATOM 1385 O O . VAL A 1 178 ? -16.608 -4.101 31.031 1.00 90.62 178 VAL A O 1
ATOM 1388 N N . TRP A 1 179 ? -17.225 -1.968 30.718 1.00 94.69 179 TRP A N 1
ATOM 1389 C CA . TRP A 1 179 ? -16.318 -1.742 29.601 1.00 94.69 179 TRP A CA 1
ATOM 1390 C C . TRP A 1 179 ? -14.920 -1.390 30.095 1.00 94.69 179 TRP A C 1
ATOM 1392 O O . TRP A 1 179 ? -14.733 -0.525 30.954 1.00 94.69 179 TRP A O 1
ATOM 1402 N N . THR A 1 180 ? -13.931 -2.075 29.529 1.00 96.25 180 THR A N 1
ATOM 1403 C CA . THR A 1 180 ? -12.521 -1.850 29.838 1.00 96.25 180 THR A CA 1
ATOM 1404 C C . THR A 1 180 ? -11.719 -1.643 28.568 1.00 96.25 180 THR A C 1
ATOM 1406 O O . THR A 1 180 ? -11.924 -2.367 27.596 1.00 96.25 180 THR A O 1
ATOM 1409 N N . LEU A 1 181 ? -10.797 -0.682 28.592 1.00 96.44 181 LEU A N 1
ATOM 1410 C CA . LEU A 1 181 ? -9.756 -0.495 27.586 1.00 96.44 181 LEU A CA 1
ATOM 1411 C C . LEU A 1 181 ? -8.454 -1.078 28.136 1.00 96.44 181 LEU A C 1
ATOM 1413 O O . LEU A 1 181 ? -7.981 -0.648 29.180 1.00 96.44 181 LEU A O 1
ATOM 1417 N N . THR A 1 182 ? -7.869 -2.047 27.444 1.00 96.81 182 THR A N 1
ATOM 1418 C CA . THR A 1 182 ? -6.518 -2.548 27.721 1.00 96.81 182 THR A CA 1
ATOM 1419 C C . THR A 1 182 ? -5.564 -1.995 26.673 1.00 96.81 182 THR A C 1
ATOM 1421 O O . THR A 1 182 ? -5.685 -2.353 25.504 1.00 96.81 182 THR A O 1
ATOM 1424 N N . SER A 1 183 ? -4.626 -1.156 27.101 1.00 95.94 183 SER A N 1
ATOM 1425 C CA . SER A 1 183 ? -3.571 -0.578 26.268 1.00 95.94 183 SER A CA 1
ATOM 1426 C C . SER A 1 183 ? -2.251 -1.286 26.537 1.00 95.94 183 SER A C 1
ATOM 1428 O O . SER A 1 183 ? -1.746 -1.264 27.660 1.00 95.94 183 SER A O 1
ATOM 1430 N N . VAL A 1 184 ? -1.693 -1.907 25.505 1.00 94.38 184 VAL A N 1
ATOM 1431 C CA . VAL A 1 184 ? -0.376 -2.541 25.497 1.00 94.38 184 VAL A CA 1
ATOM 1432 C C . VAL A 1 184 ? 0.552 -1.676 24.659 1.00 94.38 184 VAL A C 1
ATOM 1434 O O . VAL A 1 184 ? 0.318 -1.481 23.467 1.00 94.38 184 VAL A O 1
ATOM 1437 N N . SER A 1 185 ? 1.618 -1.175 25.272 1.00 93.06 185 SER A N 1
ATOM 1438 C CA . SER A 1 185 ? 2.668 -0.427 24.590 1.00 93.06 185 SER A CA 1
ATOM 1439 C C . SER A 1 185 ? 3.982 -1.167 24.749 1.00 93.06 185 SER A C 1
ATOM 1441 O O . SER A 1 185 ? 4.466 -1.400 25.854 1.00 93.06 185 SER A O 1
ATOM 1443 N N . MET A 1 186 ? 4.582 -1.512 23.620 1.00 89.31 186 MET A N 1
ATOM 1444 C CA . MET A 1 186 ? 5.840 -2.233 23.551 1.00 89.31 186 MET A CA 1
ATOM 1445 C C . MET A 1 186 ? 6.785 -1.475 22.616 1.00 89.31 186 MET A C 1
ATOM 1447 O O . MET A 1 186 ? 6.964 -1.871 21.460 1.00 89.31 186 MET A O 1
ATOM 1451 N N . PRO A 1 187 ? 7.371 -0.354 23.075 1.00 85.62 187 PRO A N 1
ATOM 1452 C CA . PRO A 1 187 ? 8.303 0.414 22.269 1.00 85.62 187 PRO A CA 1
ATOM 1453 C C . PRO A 1 187 ? 9.596 -0.372 22.031 1.00 85.62 187 PRO A C 1
ATOM 1455 O O . PRO A 1 187 ? 9.966 -1.284 22.782 1.00 85.62 187 PRO A O 1
ATOM 1458 N N . ALA A 1 188 ? 10.321 0.003 20.981 1.00 81.50 188 ALA A N 1
ATOM 1459 C CA . ALA A 1 188 ? 11.631 -0.568 20.702 1.00 81.50 188 ALA A CA 1
ATOM 1460 C C . ALA A 1 188 ? 12.568 -0.366 21.906 1.00 81.50 188 ALA A C 1
ATOM 1462 O O . ALA A 1 188 ? 12.689 0.745 22.418 1.00 81.50 188 ALA A O 1
ATOM 1463 N N . PHE A 1 189 ? 13.235 -1.436 22.347 1.00 77.25 189 PHE A N 1
ATOM 1464 C CA . PHE A 1 189 ? 14.217 -1.412 23.445 1.00 77.25 189 PHE A CA 1
ATOM 1465 C C . PHE A 1 189 ? 13.699 -0.932 24.813 1.00 77.25 189 PHE A C 1
ATOM 1467 O O . PHE A 1 189 ? 14.502 -0.685 25.710 1.00 77.25 189 PHE A O 1
ATOM 1474 N N . GLN A 1 190 ? 12.383 -0.824 24.996 1.00 81.81 190 GLN A N 1
ATOM 1475 C CA . GLN A 1 190 ? 11.761 -0.462 26.270 1.00 81.81 190 GLN A CA 1
ATOM 1476 C C . GLN A 1 190 ? 10.947 -1.630 26.831 1.00 81.81 190 GLN A C 1
ATOM 1478 O O . GLN A 1 190 ? 10.697 -2.624 26.140 1.00 81.81 190 GLN A O 1
ATOM 1483 N N . ASN A 1 191 ? 10.564 -1.510 28.101 1.00 86.06 191 ASN A N 1
ATOM 1484 C CA . ASN A 1 191 ? 9.689 -2.468 28.762 1.00 86.06 191 ASN A CA 1
ATOM 1485 C C . ASN A 1 191 ? 8.292 -2.450 28.132 1.00 86.06 191 ASN A C 1
ATOM 1487 O O . ASN A 1 191 ? 7.839 -1.432 27.608 1.00 86.06 191 ASN A O 1
ATOM 1491 N N . GLU A 1 192 ? 7.615 -3.593 28.192 1.00 90.38 192 GLU A N 1
ATOM 1492 C CA . GLU A 1 192 ? 6.200 -3.668 27.840 1.00 90.38 192 GLU A CA 1
ATOM 1493 C C . GLU A 1 192 ? 5.394 -3.056 28.982 1.00 90.38 192 GLU A C 1
ATOM 1495 O O . GLU A 1 192 ? 5.542 -3.466 30.136 1.00 90.38 192 GLU A O 1
ATOM 1500 N N . THR A 1 193 ? 4.530 -2.099 28.661 1.00 93.31 193 THR A N 1
ATOM 1501 C CA . THR A 1 193 ? 3.549 -1.566 29.601 1.00 93.31 193 THR A CA 1
ATOM 1502 C C . THR A 1 193 ? 2.158 -2.040 29.219 1.00 93.31 193 THR A C 1
ATOM 1504 O O . THR A 1 193 ? 1.771 -2.019 28.049 1.00 93.31 193 THR A O 1
ATOM 1507 N N . VAL A 1 194 ? 1.397 -2.472 30.221 1.00 95.31 194 VAL A N 1
ATOM 1508 C CA . VAL A 1 194 ? -0.010 -2.844 30.086 1.00 95.31 194 VAL A CA 1
ATOM 1509 C C . VAL A 1 194 ? -0.806 -1.982 31.049 1.00 95.31 194 VAL A C 1
ATOM 1511 O O . VAL A 1 194 ? -0.613 -2.054 32.259 1.00 95.31 194 VAL A O 1
ATOM 1514 N N . THR A 1 195 ? -1.702 -1.156 30.518 1.00 94.88 195 THR A N 1
ATOM 1515 C CA . THR A 1 195 ? -2.608 -0.336 31.328 1.00 94.88 195 THR A CA 1
ATOM 1516 C C . THR A 1 195 ? -4.040 -0.740 31.048 1.00 94.88 195 THR A C 1
ATOM 1518 O O . THR A 1 195 ? -4.453 -0.809 29.892 1.00 94.88 195 THR A O 1
ATOM 1521 N N . VAL A 1 196 ? -4.808 -1.000 32.100 1.00 95.31 196 VAL A N 1
ATOM 1522 C CA . VAL A 1 196 ? -6.236 -1.292 31.996 1.00 95.31 196 VAL A CA 1
ATOM 1523 C C . VAL A 1 196 ? -7.007 -0.105 32.541 1.00 95.31 196 VAL A C 1
ATOM 1525 O O . VAL A 1 196 ? -6.814 0.297 33.687 1.00 95.31 196 VAL A O 1
ATOM 1528 N N . TYR A 1 197 ? -7.905 0.429 31.728 1.00 94.94 197 TYR A N 1
ATOM 1529 C CA . TYR A 1 197 ? -8.814 1.500 32.088 1.00 94.94 197 TYR A CA 1
ATOM 1530 C C . TYR A 1 197 ? -10.244 0.978 32.160 1.00 94.94 197 TYR A C 1
ATOM 1532 O O . TYR A 1 197 ? -10.667 0.191 31.316 1.00 94.94 197 TYR A O 1
ATOM 1540 N N . LYS A 1 198 ? -11.014 1.480 33.118 1.00 94.88 198 LYS A N 1
ATOM 1541 C CA . LYS A 1 198 ? -12.471 1.505 33.059 1.00 94.88 198 LYS A CA 1
ATOM 1542 C C . LYS A 1 198 ? -12.882 2.645 32.135 1.00 94.88 198 LYS A C 1
ATOM 1544 O O . LYS A 1 198 ? -12.361 3.749 32.289 1.00 94.88 198 LYS A O 1
ATOM 1549 N N . ILE A 1 199 ? -13.805 2.395 31.214 1.00 95.12 199 ILE A N 1
ATOM 1550 C CA . ILE A 1 199 ? -14.298 3.408 30.270 1.00 95.12 199 ILE A CA 1
ATOM 1551 C C . ILE A 1 199 ? -15.827 3.506 30.321 1.00 95.12 199 ILE A C 1
ATOM 1553 O O . ILE A 1 199 ? -16.502 2.561 30.739 1.00 95.12 199 ILE A O 1
ATOM 1557 N N . GLY A 1 200 ? -16.364 4.660 29.920 1.00 91.25 200 GLY A N 1
ATOM 1558 C CA . GLY A 1 200 ? -17.808 4.883 29.790 1.00 91.25 200 GLY A CA 1
ATOM 1559 C C . GLY A 1 200 ? -18.431 4.130 28.610 1.00 91.25 200 GLY A C 1
ATOM 1560 O O . GLY A 1 200 ? -17.738 3.705 27.687 1.00 91.25 200 GLY A O 1
ATOM 1561 N N . GLU A 1 201 ? -19.757 3.982 28.613 1.00 91.31 201 GLU A N 1
ATOM 1562 C CA . GLU A 1 201 ? -20.482 3.387 27.479 1.00 91.31 201 GLU A CA 1
ATOM 1563 C C . GLU A 1 201 ? -20.522 4.312 26.256 1.00 91.31 201 GLU A C 1
ATOM 1565 O O . GLU A 1 201 ? -20.767 3.856 25.143 1.00 91.31 201 GLU A O 1
ATOM 1570 N N . GLU A 1 202 ? -20.304 5.612 26.447 1.00 93.00 202 GLU A N 1
ATOM 1571 C CA . GLU A 1 202 ? -20.451 6.638 25.415 1.00 93.00 202 GLU A CA 1
ATOM 1572 C C . GLU A 1 202 ? -19.496 6.399 24.241 1.00 93.00 202 GLU A C 1
ATOM 1574 O O . GLU A 1 202 ? -19.919 6.440 23.088 1.00 93.00 202 GLU A O 1
ATOM 1579 N N . VAL A 1 203 ? -18.227 6.079 24.524 1.00 93.81 203 VAL A N 1
ATOM 1580 C CA . VAL A 1 203 ? -17.232 5.774 23.480 1.00 93.81 203 VAL A CA 1
ATOM 1581 C C . VAL A 1 203 ? -17.590 4.495 22.725 1.00 93.81 203 VAL A C 1
ATOM 1583 O O . VAL A 1 203 ? -17.399 4.410 21.516 1.00 93.81 203 VAL A O 1
ATOM 1586 N N . VAL A 1 204 ? -18.169 3.510 23.414 1.00 93.44 204 VAL A N 1
ATOM 1587 C CA . VAL A 1 204 ? -18.587 2.251 22.791 1.00 93.44 204 VAL A CA 1
ATOM 1588 C C . VAL A 1 204 ? -19.772 2.488 21.863 1.00 93.44 204 VAL A C 1
ATOM 1590 O O . VAL A 1 204 ? -19.759 1.995 20.742 1.00 93.44 204 VAL A O 1
ATOM 1593 N N . LYS A 1 205 ? -20.749 3.305 22.275 1.00 94.00 205 LYS A N 1
ATOM 1594 C CA . LYS A 1 205 ? -21.878 3.703 21.420 1.00 94.00 205 LYS A CA 1
ATOM 1595 C C . LYS A 1 205 ? -21.400 4.431 20.165 1.00 94.00 205 LYS A C 1
ATOM 1597 O O . LYS A 1 205 ? -21.857 4.098 19.079 1.00 94.00 205 LYS A O 1
ATOM 1602 N N . GLN A 1 206 ? -20.432 5.342 20.289 1.00 95.12 206 GLN A N 1
ATOM 1603 C CA . GLN A 1 206 ? -19.822 6.014 19.132 1.00 95.12 206 GLN A CA 1
ATOM 1604 C C . GLN A 1 206 ? -19.146 5.016 18.183 1.00 95.12 206 GLN A C 1
ATOM 1606 O O . GLN A 1 206 ? -19.328 5.090 16.971 1.00 95.12 206 GLN A O 1
ATOM 1611 N N . ILE A 1 207 ? -18.414 4.037 18.726 1.00 95.44 207 ILE A N 1
ATOM 1612 C CA . ILE A 1 207 ? -17.812 2.969 17.922 1.00 95.44 207 ILE A CA 1
ATOM 1613 C C . ILE A 1 207 ? -18.896 2.149 17.211 1.00 95.44 207 ILE A C 1
ATOM 1615 O O . ILE A 1 207 ? -18.788 1.924 16.009 1.00 95.44 207 ILE A O 1
ATOM 1619 N N . GLU A 1 208 ? -19.942 1.713 17.915 1.00 94.06 208 GLU A N 1
ATOM 1620 C CA . GLU A 1 208 ? -21.040 0.941 17.323 1.00 94.06 208 GLU A CA 1
ATOM 1621 C C . GLU A 1 208 ? -21.786 1.722 16.236 1.00 94.06 208 GLU A C 1
ATOM 1623 O O . GLU A 1 208 ? -22.137 1.154 15.200 1.00 94.06 208 GLU A O 1
ATOM 1628 N N . GLU A 1 209 ? -22.021 3.017 16.446 1.00 94.25 209 GLU A N 1
ATOM 1629 C CA . GLU A 1 209 ? -22.615 3.912 15.452 1.00 94.25 209 GLU A CA 1
ATOM 1630 C C . GLU A 1 209 ? -21.736 4.014 14.208 1.00 94.25 209 GLU A C 1
ATOM 1632 O O . GLU A 1 209 ? -22.250 3.905 13.096 1.00 94.25 209 GLU A O 1
ATOM 1637 N N . THR A 1 210 ? -20.421 4.151 14.370 1.00 94.00 210 THR A N 1
ATOM 1638 C CA . THR A 1 210 ? -19.473 4.209 13.250 1.00 94.00 210 THR A CA 1
ATOM 1639 C C . THR A 1 210 ? -19.368 2.871 12.516 1.00 94.00 210 THR A C 1
ATOM 1641 O O . THR A 1 210 ? -19.377 2.850 11.284 1.00 94.00 210 THR A O 1
ATOM 1644 N N . VAL A 1 211 ? -19.370 1.747 13.240 1.00 92.31 211 VAL A N 1
ATOM 1645 C CA . VAL A 1 211 ? -19.414 0.395 12.657 1.00 92.31 211 VAL A CA 1
ATOM 1646 C C . VAL A 1 211 ? -20.668 0.206 11.806 1.00 92.31 211 VAL A C 1
ATOM 1648 O O . VAL A 1 211 ? -20.546 -0.225 10.662 1.00 92.31 211 VAL A O 1
ATOM 1651 N N . LYS A 1 212 ? -21.846 0.579 12.323 1.00 90.88 212 LYS A N 1
ATOM 1652 C CA . LYS A 1 212 ? -23.128 0.472 11.604 1.00 90.88 212 LYS A CA 1
ATOM 1653 C C . LYS A 1 212 ? -23.219 1.442 10.428 1.00 90.88 212 LYS A C 1
ATOM 1655 O O . LYS A 1 212 ? -23.635 1.056 9.344 1.00 90.88 212 LYS A O 1
ATOM 1660 N N . ARG A 1 213 ? -22.821 2.703 10.624 1.00 90.00 213 ARG A N 1
ATOM 1661 C CA . ARG A 1 213 ? -22.856 3.752 9.589 1.00 90.00 213 ARG A CA 1
ATOM 1662 C C . ARG A 1 213 ? -22.046 3.352 8.362 1.00 90.00 213 ARG A C 1
ATOM 1664 O O . ARG A 1 213 ? -22.474 3.594 7.236 1.00 90.00 213 ARG A O 1
ATOM 1671 N N . GLU A 1 214 ? -20.887 2.738 8.584 1.00 89.25 214 GLU A N 1
ATOM 1672 C CA . GLU A 1 214 ? -19.974 2.353 7.511 1.00 89.25 214 GLU A CA 1
ATOM 1673 C C . GLU A 1 214 ? -20.093 0.884 7.089 1.00 89.25 214 GLU A C 1
ATOM 1675 O O . GLU A 1 214 ? -19.412 0.475 6.150 1.00 89.25 214 GLU A O 1
ATOM 1680 N N . GLY A 1 215 ? -20.968 0.101 7.726 1.00 89.06 215 GLY A N 1
ATOM 1681 C CA . GLY A 1 215 ? -21.185 -1.315 7.423 1.00 89.06 215 GLY A CA 1
ATOM 1682 C C . GLY A 1 215 ? -19.949 -2.184 7.672 1.00 89.06 215 GLY A C 1
ATOM 1683 O O . GLY A 1 215 ? -19.677 -3.116 6.913 1.00 89.06 215 GLY A O 1
ATOM 1684 N N . LEU A 1 216 ? -19.131 -1.847 8.678 1.00 90.00 216 LEU A N 1
ATOM 1685 C CA . LEU A 1 216 ? -17.782 -2.405 8.843 1.00 90.00 216 LEU A CA 1
ATOM 1686 C C . LEU A 1 216 ? -17.766 -3.918 9.095 1.00 90.00 216 LEU A C 1
ATOM 1688 O O . LEU A 1 216 ? -16.773 -4.577 8.787 1.00 90.00 216 LEU A O 1
ATOM 1692 N N . ALA A 1 217 ? -18.862 -4.496 9.590 1.00 87.81 217 ALA A N 1
ATOM 1693 C CA . ALA A 1 217 ? -18.992 -5.940 9.777 1.00 87.81 217 ALA A CA 1
ATOM 1694 C C . ALA A 1 217 ? -18.900 -6.732 8.454 1.00 87.81 217 ALA A C 1
ATOM 1696 O O . ALA A 1 217 ? -18.494 -7.899 8.458 1.00 87.81 217 ALA A O 1
ATOM 1697 N N . ALA A 1 218 ? -19.213 -6.096 7.318 1.00 86.56 218 ALA A N 1
ATOM 1698 C CA . ALA A 1 218 ? -19.153 -6.693 5.984 1.00 86.56 218 ALA A CA 1
ATOM 1699 C C . ALA A 1 218 ? -17.732 -6.787 5.397 1.00 86.56 218 ALA A C 1
ATOM 1701 O O . ALA A 1 218 ? -17.517 -7.455 4.387 1.00 86.56 218 ALA A O 1
ATOM 1702 N N . PHE A 1 219 ? -16.754 -6.110 6.003 1.00 86.31 219 PHE A N 1
ATOM 1703 C CA . PHE A 1 219 ? -15.407 -5.947 5.442 1.00 86.31 219 PHE A CA 1
ATOM 1704 C C . PHE A 1 219 ? -14.413 -7.022 5.880 1.00 86.31 219 PHE A C 1
ATOM 1706 O O . PHE A 1 219 ? -13.228 -6.959 5.541 1.00 86.31 219 PHE A O 1
ATOM 1713 N N . ASP A 1 220 ? -14.886 -8.021 6.615 1.00 83.12 220 ASP A N 1
ATOM 1714 C CA . ASP A 1 220 ? -14.078 -9.171 6.982 1.00 83.12 220 ASP A CA 1
ATOM 1715 C C . ASP A 1 220 ? -13.561 -9.899 5.736 1.00 83.12 220 ASP A C 1
ATOM 1717 O O . ASP A 1 220 ? -14.273 -10.114 4.756 1.00 83.12 220 ASP A O 1
ATOM 1721 N N . GLY A 1 221 ? -12.274 -10.238 5.745 1.00 73.31 221 GLY A N 1
ATOM 1722 C CA . GLY A 1 221 ? -11.625 -10.832 4.575 1.00 73.31 221 GLY A CA 1
ATOM 1723 C C . GLY A 1 221 ? -11.194 -9.833 3.493 1.00 73.31 221 GLY A C 1
ATOM 1724 O O . GLY A 1 221 ? -10.544 -10.253 2.533 1.00 73.31 221 GLY A O 1
ATOM 1725 N N . LEU A 1 222 ? -11.466 -8.525 3.633 1.00 81.94 222 LEU A N 1
ATOM 1726 C CA . LEU A 1 222 ? -10.832 -7.523 2.776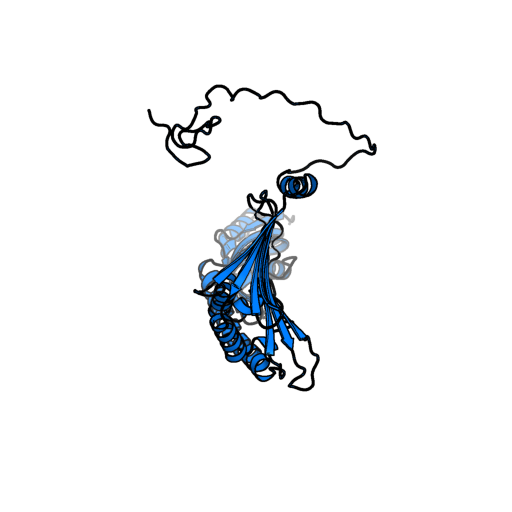 1.00 81.94 222 LEU A CA 1
ATOM 1727 C C . LEU A 1 222 ? -9.312 -7.569 3.009 1.00 81.94 222 LEU A C 1
ATOM 1729 O O . LEU A 1 222 ? -8.842 -7.660 4.145 1.00 81.94 222 LEU A O 1
ATOM 1733 N N . ARG A 1 223 ? -8.535 -7.578 1.924 1.00 79.38 223 ARG A N 1
ATOM 1734 C CA . ARG A 1 223 ? -7.071 -7.656 1.973 1.00 79.38 223 ARG A CA 1
ATOM 1735 C C . ARG A 1 223 ? -6.456 -6.550 1.147 1.00 79.38 223 ARG A C 1
ATOM 1737 O O . ARG A 1 223 ? -6.889 -6.294 0.019 1.00 79.38 223 ARG A O 1
ATOM 1744 N N . TYR A 1 224 ? -5.424 -5.948 1.712 1.00 70.06 224 TYR A N 1
ATOM 1745 C CA . TYR A 1 224 ? -4.555 -5.008 1.043 1.00 70.06 224 TYR A CA 1
ATOM 1746 C C . TYR A 1 224 ? -3.869 -5.693 -0.142 1.00 70.06 224 TYR A C 1
ATOM 1748 O O . TYR A 1 224 ? -3.355 -6.808 -0.034 1.00 70.06 224 TYR A O 1
ATOM 1756 N N . LYS A 1 225 ? -3.881 -5.028 -1.299 1.00 65.00 225 LYS A N 1
ATOM 1757 C CA . LYS A 1 225 ? -3.037 -5.403 -2.435 1.00 65.00 225 LYS A CA 1
ATOM 1758 C C . LYS A 1 225 ? -1.930 -4.371 -2.531 1.00 65.00 225 LYS A C 1
ATOM 1760 O O . LYS A 1 225 ? -2.190 -3.259 -2.999 1.00 65.00 225 LYS A O 1
ATOM 1765 N N . ASP A 1 226 ? -0.732 -4.739 -2.088 1.00 59.38 226 ASP A N 1
ATOM 1766 C CA . ASP A 1 226 ? 0.449 -3.937 -2.378 1.00 59.38 226 ASP A CA 1
ATOM 1767 C C . ASP A 1 226 ? 0.873 -4.161 -3.834 1.00 59.38 226 ASP A C 1
ATOM 1769 O O . ASP A 1 226 ? 1.109 -5.312 -4.216 1.00 59.38 226 ASP A O 1
ATOM 1773 N N . PRO A 1 227 ? 0.956 -3.120 -4.676 1.00 55.09 227 PRO A N 1
ATOM 1774 C CA . PRO A 1 227 ? 1.628 -3.235 -5.962 1.00 55.09 227 PRO A CA 1
ATOM 1775 C C . PRO A 1 227 ? 3.162 -3.306 -5.844 1.00 55.09 227 PRO A C 1
ATOM 1777 O O . PRO A 1 227 ? 3.794 -3.676 -6.832 1.00 55.09 227 PRO A O 1
ATOM 1780 N N . TYR A 1 228 ? 3.763 -2.982 -4.690 1.00 55.66 228 TYR A N 1
ATOM 1781 C CA . TYR A 1 228 ? 5.217 -2.913 -4.522 1.00 55.66 228 TYR A CA 1
ATOM 1782 C C . TYR A 1 228 ? 5.691 -3.639 -3.250 1.00 55.66 228 TYR A C 1
ATOM 1784 O O . TYR A 1 228 ? 5.371 -3.219 -2.143 1.00 55.66 228 TYR A O 1
ATOM 1792 N N . PRO A 1 229 ? 6.492 -4.711 -3.358 1.00 57.22 229 PRO A N 1
ATOM 1793 C CA . PRO A 1 229 ? 7.090 -5.330 -2.180 1.00 57.22 229 PRO A CA 1
ATOM 1794 C C . PRO A 1 229 ? 8.145 -4.396 -1.559 1.00 57.22 229 PRO A C 1
ATOM 1796 O O . PRO A 1 229 ? 9.125 -4.039 -2.211 1.00 57.22 229 PRO A O 1
ATOM 1799 N N . VAL A 1 230 ? 7.956 -4.015 -0.292 1.00 56.62 230 VAL A N 1
ATOM 1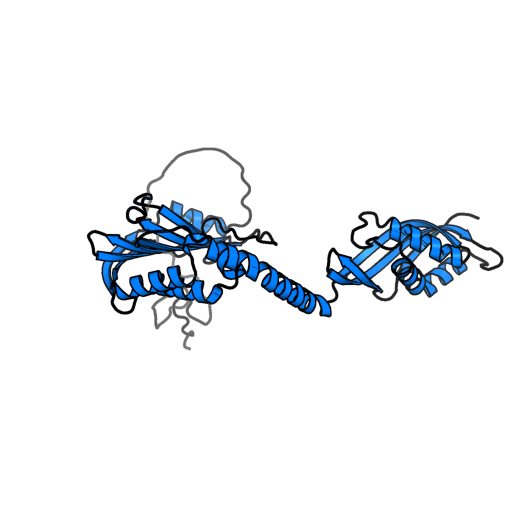800 C CA . VAL A 1 230 ? 8.984 -3.350 0.529 1.00 56.62 230 VAL A CA 1
ATOM 1801 C C . VAL A 1 230 ? 9.802 -4.435 1.236 1.00 56.62 230 VAL A C 1
ATOM 1803 O O . VAL A 1 230 ? 9.234 -5.312 1.884 1.00 56.62 230 VAL A O 1
ATOM 1806 N N . TYR A 1 231 ? 11.129 -4.416 1.077 1.00 59.53 231 TYR A N 1
ATOM 1807 C CA . TYR A 1 231 ? 12.009 -5.517 1.507 1.00 59.53 231 TYR A CA 1
ATOM 1808 C C . TYR A 1 231 ? 12.724 -5.280 2.849 1.00 59.53 231 TYR A C 1
ATOM 1810 O O . TYR A 1 231 ? 13.244 -6.229 3.429 1.00 59.53 231 TYR A O 1
ATOM 1818 N N . ASP A 1 232 ? 12.771 -4.044 3.348 1.00 64.75 232 ASP A N 1
ATOM 1819 C CA . ASP A 1 232 ? 13.621 -3.625 4.474 1.00 64.75 232 ASP A CA 1
ATOM 1820 C C . ASP A 1 232 ? 12.853 -3.046 5.679 1.00 64.75 232 ASP A C 1
ATOM 1822 O O . ASP A 1 232 ? 13.398 -2.966 6.787 1.00 64.75 232 ASP A O 1
ATOM 1826 N N . TYR A 1 233 ? 11.578 -2.702 5.491 1.00 71.00 233 TYR A N 1
ATOM 1827 C CA . TYR A 1 233 ? 10.675 -2.243 6.540 1.00 71.00 233 TYR A CA 1
ATOM 1828 C C . TYR A 1 233 ? 9.252 -2.755 6.303 1.00 71.00 233 TYR A C 1
ATOM 1830 O O . TYR A 1 233 ? 8.698 -2.616 5.215 1.00 71.00 233 TYR A O 1
ATOM 1838 N N . SER A 1 234 ? 8.639 -3.314 7.345 1.00 74.00 234 SER A N 1
ATOM 1839 C CA . SER A 1 234 ? 7.249 -3.758 7.335 1.00 74.00 234 SER A CA 1
ATOM 1840 C C . SER A 1 234 ? 6.518 -3.140 8.515 1.00 74.00 234 SER A C 1
ATOM 1842 O O . SER A 1 234 ? 6.886 -3.359 9.670 1.00 74.00 234 SER A O 1
ATOM 1844 N N . SER A 1 235 ? 5.447 -2.402 8.242 1.00 78.75 235 SER A N 1
ATOM 1845 C CA . SER A 1 235 ? 4.474 -2.012 9.256 1.00 78.75 235 SER A CA 1
ATOM 1846 C C . SER A 1 235 ? 3.135 -2.668 8.961 1.00 78.75 235 SER A C 1
ATOM 1848 O O . SER A 1 235 ? 2.744 -2.848 7.810 1.00 78.75 235 SER A O 1
ATOM 1850 N N . SER A 1 236 ? 2.435 -3.062 10.016 1.00 81.88 236 SER A N 1
ATOM 1851 C CA . SER A 1 236 ? 1.089 -3.605 9.902 1.00 81.88 236 SER A CA 1
ATOM 1852 C C . SER A 1 236 ? 0.172 -2.895 10.877 1.00 81.88 236 SER A C 1
ATOM 1854 O O . SER A 1 236 ? 0.591 -2.479 11.959 1.00 81.88 236 SER A O 1
ATOM 1856 N N . SER A 1 237 ? -1.083 -2.725 10.480 1.00 88.62 237 SER A N 1
ATOM 1857 C CA . SER A 1 237 ? -2.126 -2.270 11.380 1.00 88.62 237 SER A CA 1
ATOM 1858 C C . SER A 1 237 ? -3.419 -2.997 11.062 1.00 88.62 237 SER A C 1
ATOM 1860 O O . SER A 1 237 ? -3.776 -3.177 9.897 1.00 88.62 237 SER A O 1
ATOM 1862 N N . GLY A 1 238 ? -4.100 -3.439 12.109 1.00 91.75 238 GLY A N 1
ATOM 1863 C CA . GLY A 1 238 ? -5.342 -4.186 12.006 1.00 91.75 238 GLY A CA 1
ATOM 1864 C C . GLY A 1 238 ? -6.342 -3.696 13.033 1.00 91.75 238 GLY A C 1
ATOM 1865 O O . GLY A 1 238 ? -5.972 -3.363 14.161 1.00 91.75 238 GLY A O 1
ATOM 1866 N N . ILE A 1 239 ? -7.611 -3.681 12.639 1.00 95.12 239 ILE A N 1
ATOM 1867 C CA . ILE A 1 239 ? -8.730 -3.568 13.570 1.00 95.12 239 ILE A CA 1
ATOM 1868 C C . ILE A 1 239 ? -9.412 -4.929 13.610 1.00 95.12 239 ILE A C 1
ATOM 1870 O O . ILE A 1 239 ? -9.592 -5.579 12.583 1.00 95.12 239 ILE A O 1
ATOM 1874 N N . SER A 1 240 ? -9.789 -5.384 14.793 1.00 94.62 240 SER A N 1
ATOM 1875 C CA . SER A 1 240 ? -10.583 -6.596 14.945 1.00 94.62 240 SER A CA 1
ATOM 1876 C C . SER A 1 240 ? -11.785 -6.336 15.824 1.00 94.62 240 SER A C 1
ATOM 1878 O O . SER A 1 240 ? -11.695 -5.577 16.782 1.00 94.62 240 SER A O 1
ATOM 1880 N N . MET A 1 241 ? -12.904 -6.955 15.482 1.00 94.94 241 MET A N 1
ATOM 1881 C CA . MET A 1 241 ? -14.169 -6.828 16.189 1.00 94.94 241 MET A CA 1
ATOM 1882 C C . MET A 1 241 ? -14.679 -8.221 16.520 1.00 94.94 241 MET A C 1
ATOM 1884 O O . MET A 1 241 ? -14.456 -9.173 15.774 1.00 94.94 241 MET A O 1
ATOM 1888 N N . THR A 1 242 ? -15.360 -8.356 17.647 1.00 94.56 242 THR A N 1
ATOM 1889 C CA . THR A 1 242 ? -16.116 -9.564 17.966 1.00 94.56 242 THR A CA 1
ATOM 1890 C C . THR A 1 242 ? -17.543 -9.174 18.293 1.00 94.56 242 THR A C 1
ATOM 1892 O O . THR A 1 242 ? -17.757 -8.253 19.083 1.00 94.56 242 THR A O 1
ATOM 1895 N N . PHE A 1 243 ? -18.490 -9.891 17.698 1.00 92.88 243 PHE A N 1
ATOM 1896 C CA . PHE A 1 243 ? -19.925 -9.717 17.897 1.00 92.88 243 PHE A CA 1
ATOM 1897 C C . PHE A 1 243 ? -20.525 -10.934 18.604 1.00 92.88 243 PHE A C 1
ATOM 1899 O O . PHE A 1 243 ? -20.024 -12.052 18.450 1.00 92.88 243 PHE A O 1
ATOM 1906 N N . ASP A 1 244 ? -21.586 -10.714 19.375 1.00 92.44 244 ASP A N 1
ATOM 1907 C CA . ASP A 1 244 ? -22.457 -11.772 19.888 1.00 92.44 244 ASP A CA 1
ATOM 1908 C C . ASP A 1 244 ? -23.703 -11.881 19.007 1.00 92.44 244 ASP A C 1
ATOM 1910 O O . ASP A 1 244 ? -24.682 -11.160 19.198 1.00 92.44 244 ASP A O 1
ATOM 1914 N N . ASP A 1 245 ? -23.672 -12.806 18.047 1.00 92.06 245 ASP A N 1
ATOM 1915 C CA . ASP A 1 245 ? -24.743 -12.997 17.067 1.00 92.06 245 ASP A CA 1
ATOM 1916 C C . ASP A 1 245 ? -25.886 -13.882 17.598 1.00 92.06 245 ASP A C 1
ATOM 1918 O O . ASP A 1 245 ? -26.787 -14.245 16.841 1.00 92.06 245 ASP A O 1
ATOM 1922 N N . SER A 1 246 ? -25.908 -14.228 18.892 1.00 90.44 246 SER A N 1
ATOM 1923 C CA . SER A 1 246 ? -26.966 -15.078 19.468 1.00 90.44 246 SER A CA 1
ATOM 1924 C C . SER A 1 246 ? -28.365 -14.490 19.244 1.00 90.44 246 SER A C 1
ATOM 1926 O O . SER A 1 246 ? -29.326 -15.225 19.014 1.00 90.44 246 SER A O 1
ATOM 1928 N N . SER A 1 247 ? -28.483 -13.157 19.257 1.00 89.56 247 SER A N 1
ATOM 1929 C CA . SER A 1 247 ? -29.738 -12.428 19.027 1.00 89.56 247 SER A CA 1
ATOM 1930 C C . SER A 1 247 ? -30.266 -12.537 17.592 1.00 89.56 247 SER A C 1
ATOM 1932 O O . SER A 1 247 ? -31.470 -12.402 17.376 1.00 89.56 247 SER A O 1
ATOM 1934 N N . VAL A 1 248 ? -29.393 -12.826 16.623 1.00 88.75 248 VAL A N 1
ATOM 1935 C CA . VAL A 1 248 ? -29.736 -13.016 15.204 1.00 88.75 248 VAL A CA 1
ATOM 1936 C C . VAL A 1 248 ? -29.709 -14.495 14.791 1.00 88.75 248 VAL A C 1
ATOM 1938 O O . VAL A 1 248 ? -29.786 -14.814 13.607 1.00 88.75 248 VAL A O 1
ATOM 1941 N N . GLY A 1 249 ? -29.629 -15.413 15.763 1.00 84.38 249 GLY A N 1
ATOM 1942 C CA . GLY A 1 249 ? -29.577 -16.862 15.536 1.00 84.38 249 GLY A CA 1
ATOM 1943 C C . GLY A 1 249 ? -28.196 -17.392 15.130 1.00 84.38 249 GLY A C 1
ATOM 1944 O O . GLY A 1 249 ? -28.091 -18.529 14.671 1.00 84.38 249 GLY A O 1
ATOM 1945 N N . GLY A 1 250 ? -27.152 -16.573 15.276 1.00 87.81 250 GLY A N 1
ATOM 1946 C CA . GLY A 1 250 ? -25.760 -16.911 14.998 1.00 87.81 250 GLY A CA 1
ATOM 1947 C C . GLY A 1 250 ? -24.993 -17.425 16.222 1.00 87.81 250 GLY A C 1
ATOM 1948 O O . GLY A 1 250 ? -25.565 -17.902 17.201 1.00 87.81 250 GLY A O 1
ATOM 1949 N N . SER A 1 251 ? -23.660 -17.363 16.144 1.00 87.62 251 SER A N 1
ATOM 1950 C CA . SER A 1 251 ? -22.763 -17.809 17.220 1.00 87.62 251 SER A CA 1
ATOM 1951 C C . SER A 1 251 ? -22.530 -16.709 18.263 1.00 87.62 251 SER A C 1
ATOM 1953 O O . SER A 1 251 ? -22.432 -15.542 17.894 1.00 87.62 251 SER A O 1
ATOM 1955 N N . PRO A 1 252 ? -22.310 -17.053 19.545 1.00 85.69 252 PRO A N 1
ATOM 1956 C CA . PRO A 1 252 ? -22.122 -16.065 20.613 1.00 85.69 252 PRO A CA 1
ATOM 1957 C C . PRO A 1 252 ? -20.813 -15.268 20.520 1.00 85.69 252 PRO A C 1
ATOM 1959 O O . PRO A 1 252 ? -20.591 -14.323 21.272 1.00 85.69 252 PRO A O 1
ATOM 1962 N N . ARG A 1 253 ? -19.893 -15.685 19.644 1.00 90.38 253 ARG A N 1
ATOM 1963 C CA . ARG A 1 253 ? -18.639 -14.983 19.365 1.00 90.38 253 ARG A CA 1
ATOM 1964 C C . ARG A 1 253 ? -18.308 -15.125 17.889 1.00 90.38 253 ARG A C 1
ATOM 1966 O O . ARG A 1 253 ? -17.810 -16.167 17.464 1.00 90.38 253 ARG A O 1
ATOM 1973 N N . VAL A 1 254 ? -18.558 -14.074 17.122 1.00 88.94 254 VAL A N 1
ATOM 1974 C CA . VAL A 1 254 ? -18.192 -13.983 15.709 1.00 88.94 254 VAL A CA 1
ATOM 1975 C C . VAL A 1 254 ? -17.086 -12.952 15.555 1.00 88.94 254 VAL A C 1
ATOM 1977 O O . VAL A 1 254 ? -17.284 -11.766 15.802 1.00 88.94 254 VAL A O 1
ATOM 1980 N N . TYR A 1 255 ? -15.901 -13.422 15.172 1.00 92.06 255 TYR A N 1
ATOM 1981 C CA . TYR A 1 255 ? -14.720 -12.590 14.966 1.00 92.06 255 TYR A CA 1
ATOM 1982 C C . TYR A 1 255 ? -14.697 -12.017 13.546 1.00 92.06 255 TYR A C 1
ATOM 1984 O O . TYR A 1 255 ? -14.962 -12.734 12.581 1.00 92.06 255 TYR A O 1
ATOM 1992 N N . LYS A 1 256 ? -14.350 -10.735 13.429 1.00 90.56 256 LYS A N 1
ATOM 1993 C CA . LYS A 1 256 ? -14.204 -10.001 12.170 1.00 90.56 256 LYS A CA 1
ATOM 1994 C C . LYS A 1 256 ? -12.866 -9.272 12.169 1.00 90.56 256 LYS A C 1
ATOM 1996 O O . LYS A 1 256 ? -12.554 -8.562 13.127 1.00 90.56 256 LYS A O 1
ATOM 2001 N N . SER A 1 257 ? -12.078 -9.438 11.108 1.00 90.81 257 SER A N 1
ATOM 2002 C CA . SER A 1 257 ? -10.767 -8.797 10.966 1.00 90.81 257 SER A CA 1
ATOM 2003 C C . SER A 1 257 ? -10.761 -7.809 9.810 1.00 90.81 257 SER A C 1
ATOM 2005 O O . SER A 1 257 ? -11.054 -8.160 8.665 1.00 90.81 257 SER A O 1
ATOM 2007 N N . LEU A 1 258 ? -10.388 -6.574 10.125 1.00 91.06 258 LEU A N 1
ATOM 2008 C CA . LEU A 1 258 ? -10.296 -5.464 9.197 1.00 91.06 258 LEU A CA 1
ATOM 2009 C C . LEU A 1 258 ? -8.832 -5.129 8.926 1.00 91.06 258 LEU A C 1
ATOM 2011 O O . LEU A 1 258 ? -8.071 -4.749 9.821 1.00 91.06 258 LEU A O 1
ATOM 2015 N N . ASP A 1 259 ? -8.462 -5.224 7.657 1.00 88.25 259 ASP A N 1
ATOM 2016 C CA . ASP A 1 259 ? -7.182 -4.745 7.159 1.00 88.25 259 ASP A CA 1
ATOM 2017 C C . ASP A 1 259 ? -7.247 -3.219 6.991 1.00 88.25 259 ASP A C 1
ATOM 2019 O O . ASP A 1 259 ? -7.929 -2.700 6.102 1.00 88.25 259 ASP A O 1
ATOM 2023 N N . VAL A 1 260 ? -6.540 -2.493 7.860 1.00 89.25 260 VAL A N 1
ATOM 2024 C CA . VAL A 1 260 ? -6.558 -1.023 7.892 1.00 89.25 260 VAL A CA 1
ATOM 2025 C C . VAL A 1 260 ? -6.050 -0.428 6.579 1.00 89.25 260 VAL A C 1
ATOM 2027 O O . VAL A 1 260 ? -6.602 0.562 6.095 1.00 89.25 260 VAL A O 1
ATOM 2030 N N . ALA A 1 261 ? -5.026 -1.030 5.972 1.00 84.38 261 ALA A N 1
ATOM 2031 C CA . ALA A 1 261 ? -4.483 -0.548 4.709 1.00 84.38 261 ALA A CA 1
ATOM 2032 C C . ALA A 1 261 ? -5.485 -0.768 3.568 1.00 84.38 261 ALA A C 1
ATOM 2034 O O . ALA A 1 261 ? -5.651 0.102 2.711 1.00 84.38 261 ALA A O 1
ATOM 2035 N N . ALA A 1 262 ? -6.213 -1.886 3.587 1.00 84.62 262 ALA A N 1
ATOM 2036 C CA . ALA A 1 262 ? -7.279 -2.144 2.626 1.00 84.62 262 ALA A CA 1
ATOM 2037 C C . ALA A 1 262 ? -8.457 -1.164 2.776 1.00 84.62 262 ALA A C 1
ATOM 2039 O O . ALA A 1 262 ? -8.956 -0.655 1.772 1.00 84.62 262 ALA A O 1
ATOM 2040 N N . LEU A 1 263 ? -8.866 -0.844 4.009 1.00 86.25 263 LEU A N 1
ATOM 2041 C CA . LEU A 1 263 ? -9.921 0.143 4.271 1.00 86.25 263 LEU A CA 1
ATOM 2042 C C . LEU A 1 263 ? -9.531 1.547 3.789 1.00 86.25 263 LEU A C 1
ATOM 2044 O O . LEU A 1 263 ? -10.320 2.205 3.110 1.00 86.25 263 LEU A O 1
ATOM 2048 N N . ARG A 1 264 ? -8.292 1.976 4.056 1.00 86.19 264 ARG A N 1
ATOM 2049 C CA . ARG A 1 264 ? -7.743 3.234 3.521 1.00 86.19 264 ARG A CA 1
ATOM 2050 C C . ARG A 1 264 ? -7.700 3.228 2.000 1.00 86.19 264 ARG A C 1
ATOM 2052 O O . ARG A 1 264 ? -8.138 4.171 1.352 1.00 86.19 264 ARG A O 1
ATOM 2059 N N . GLN A 1 265 ? -7.287 2.117 1.385 1.00 80.44 265 GLN A N 1
ATOM 2060 C CA . GLN A 1 265 ? -7.399 1.978 -0.064 1.00 80.44 265 GLN A CA 1
ATOM 2061 C C . GLN A 1 265 ? -8.857 2.135 -0.530 1.00 80.44 265 GLN A C 1
ATOM 2063 O O . GLN A 1 265 ? -9.078 2.726 -1.582 1.00 80.44 265 GLN A O 1
ATOM 2068 N N . CYS A 1 266 ? -9.857 1.676 0.216 1.00 76.88 266 CYS A N 1
ATOM 2069 C CA . CYS A 1 266 ? -11.270 1.881 -0.110 1.00 76.88 266 CYS A CA 1
ATOM 2070 C C . CYS A 1 266 ? -11.786 3.319 0.106 1.00 76.88 266 CYS A C 1
ATOM 2072 O O . CYS A 1 266 ? -12.935 3.578 -0.240 1.00 76.88 266 CYS A O 1
ATOM 2074 N N . GLY A 1 267 ? -10.955 4.255 0.582 1.00 82.12 267 GLY A N 1
ATOM 2075 C CA . GLY A 1 267 ? -11.330 5.652 0.827 1.00 82.12 267 GLY A CA 1
ATOM 2076 C C . GLY A 1 267 ? -12.001 5.887 2.180 1.00 82.12 267 GLY A C 1
ATOM 2077 O O . GLY A 1 267 ? -12.684 6.890 2.345 1.00 82.12 267 GLY A O 1
ATOM 2078 N N . LEU A 1 268 ? -11.833 4.962 3.131 1.00 87.00 268 LEU A N 1
ATOM 2079 C CA . LEU A 1 268 ? -12.353 5.061 4.500 1.00 87.00 268 LEU A CA 1
ATOM 2080 C C . LEU A 1 268 ? -11.297 5.616 5.474 1.00 87.00 268 LEU A C 1
ATOM 2082 O O . LEU A 1 268 ? -11.238 5.210 6.634 1.00 87.00 268 LEU A O 1
ATOM 2086 N N . ASP A 1 269 ? -10.422 6.508 5.003 1.00 87.25 269 ASP A N 1
ATOM 2087 C CA . ASP A 1 269 ? -9.327 7.078 5.798 1.00 87.25 269 ASP A CA 1
ATOM 2088 C C . ASP A 1 269 ? -9.827 7.796 7.060 1.00 87.25 269 ASP A C 1
ATOM 2090 O O . ASP A 1 269 ? -9.275 7.590 8.146 1.00 87.25 269 ASP A O 1
ATOM 2094 N N . ASP A 1 270 ? -10.904 8.574 6.928 1.00 91.19 270 ASP A N 1
ATOM 2095 C CA . ASP A 1 270 ? -11.520 9.306 8.038 1.00 91.19 270 ASP A CA 1
ATOM 2096 C C . ASP A 1 270 ? -12.136 8.341 9.058 1.00 91.19 270 ASP A C 1
ATOM 2098 O O . ASP A 1 270 ? -11.845 8.441 10.246 1.00 91.19 270 ASP A O 1
ATOM 2102 N N . THR A 1 271 ? -12.891 7.336 8.597 1.00 92.06 271 THR A N 1
ATOM 2103 C CA . THR A 1 271 ? -13.481 6.286 9.447 1.00 92.06 271 THR A CA 1
ATOM 2104 C C . THR A 1 271 ? -12.420 5.517 10.226 1.00 92.06 271 THR A C 1
ATOM 2106 O O . THR A 1 271 ? -12.573 5.259 11.418 1.00 92.06 271 THR A O 1
ATOM 2109 N N . VAL A 1 272 ? -11.333 5.127 9.556 1.00 93.12 272 VAL A N 1
ATOM 2110 C CA . VAL A 1 272 ? -10.214 4.425 10.192 1.00 93.12 272 VAL A CA 1
ATOM 2111 C C . VAL A 1 272 ? -9.583 5.308 11.263 1.00 93.12 272 VAL A C 1
ATOM 2113 O O . VAL A 1 272 ? -9.303 4.831 12.359 1.00 93.12 272 VAL A O 1
ATOM 2116 N N . SER A 1 273 ? -9.348 6.582 10.953 1.00 93.25 273 SER A N 1
ATOM 2117 C CA . SER A 1 273 ? -8.723 7.521 11.887 1.00 93.25 273 SER A CA 1
ATOM 2118 C C . SER A 1 273 ? -9.614 7.771 13.104 1.00 93.25 273 SER A C 1
ATOM 2120 O O . SER A 1 273 ? -9.125 7.714 14.231 1.00 93.25 273 SER A O 1
ATOM 2122 N N . GLU A 1 274 ? -10.918 7.953 12.881 1.00 94.62 274 GLU A N 1
ATOM 2123 C CA . GLU A 1 274 ? -11.943 8.068 13.921 1.00 94.62 274 GLU A CA 1
ATOM 2124 C C . GLU A 1 274 ? -11.951 6.832 14.829 1.00 94.62 274 GLU A C 1
ATOM 2126 O O . GLU A 1 274 ? -11.822 6.965 16.044 1.00 94.62 274 GLU A O 1
ATOM 2131 N N . LEU A 1 275 ? -12.024 5.622 14.263 1.00 95.06 275 LEU A N 1
ATOM 2132 C CA . LEU A 1 275 ? -12.038 4.387 15.049 1.00 95.06 275 LEU A CA 1
ATOM 2133 C C . LEU A 1 275 ? -10.765 4.194 15.865 1.00 95.06 275 LEU A C 1
ATOM 2135 O O . LEU A 1 275 ? -10.855 3.907 17.056 1.00 95.06 275 LEU A O 1
ATOM 2139 N N . CYS A 1 276 ? -9.588 4.364 15.259 1.00 94.38 276 CYS A N 1
ATOM 2140 C CA . CYS A 1 276 ? -8.325 4.261 15.988 1.00 94.38 276 CYS A CA 1
ATOM 2141 C C . CYS A 1 276 ? -8.285 5.264 17.148 1.00 94.38 276 CYS A C 1
ATOM 2143 O O . CYS A 1 276 ? -7.908 4.906 18.260 1.00 94.38 276 CYS A O 1
ATOM 2145 N N . GLN A 1 277 ? -8.737 6.501 16.925 1.00 93.62 277 GLN A N 1
ATOM 2146 C CA . GLN A 1 277 ? -8.791 7.515 17.973 1.00 93.62 277 GLN A CA 1
ATOM 2147 C C . GLN A 1 277 ? -9.774 7.147 19.092 1.00 93.62 277 GLN A C 1
ATOM 2149 O O . GLN A 1 277 ? -9.435 7.292 20.268 1.00 93.62 277 GLN A O 1
ATOM 2154 N N . LEU A 1 278 ? -10.974 6.662 18.763 1.00 95.12 278 LEU A N 1
ATOM 2155 C CA . LEU A 1 278 ? -11.964 6.231 19.754 1.00 95.12 278 LEU A CA 1
ATOM 2156 C C . LEU A 1 278 ? -11.433 5.064 20.596 1.00 95.12 278 LEU A C 1
ATOM 2158 O O . LEU A 1 278 ? -11.504 5.114 21.825 1.00 95.12 278 LEU A O 1
ATOM 2162 N N . ILE A 1 279 ? -10.834 4.060 19.949 1.00 95.19 279 ILE A N 1
ATOM 2163 C CA . ILE A 1 279 ? -10.278 2.877 20.615 1.00 95.19 279 ILE A CA 1
ATOM 2164 C C . ILE A 1 279 ? -9.112 3.269 21.534 1.00 95.19 279 ILE A C 1
ATOM 2166 O O . ILE A 1 279 ? -9.136 2.933 22.715 1.00 95.19 279 ILE A O 1
ATOM 2170 N N . SER A 1 280 ? -8.124 4.013 21.026 1.00 92.75 280 SER A N 1
ATOM 2171 C CA . SER A 1 280 ? -6.931 4.391 21.797 1.00 92.75 280 SER A CA 1
ATOM 2172 C C . SER A 1 280 ? -7.214 5.420 22.893 1.00 92.75 280 SER A C 1
ATOM 2174 O O . SER A 1 280 ? -6.590 5.400 23.957 1.00 92.75 280 SER A O 1
ATOM 2176 N N . SER A 1 281 ? -8.151 6.348 22.671 1.00 91.56 281 SER A N 1
ATOM 2177 C CA . SER A 1 281 ? -8.499 7.336 23.698 1.00 91.56 281 SER A CA 1
ATOM 2178 C C . SER A 1 281 ? -9.291 6.709 24.841 1.00 91.56 281 SER A C 1
ATOM 2180 O O . SER A 1 281 ? -9.037 7.060 25.995 1.00 91.56 281 SER A O 1
ATOM 2182 N N . GLY A 1 282 ? -10.209 5.781 24.544 1.00 87.62 282 GLY A N 1
ATOM 2183 C CA . GLY A 1 282 ? -11.173 5.260 25.513 1.00 87.62 282 GLY A CA 1
ATOM 2184 C C . GLY A 1 282 ? -12.204 6.302 25.969 1.00 87.62 282 GLY A C 1
ATOM 2185 O O . GLY A 1 282 ? -12.864 6.085 26.982 1.00 87.62 282 GLY A O 1
ATOM 2186 N N . GLY A 1 283 ? -12.334 7.426 25.248 1.00 86.88 283 GLY A N 1
ATOM 2187 C CA . GLY A 1 283 ? -13.203 8.553 25.601 1.00 86.88 283 GLY A CA 1
ATOM 2188 C C . GLY A 1 283 ? -12.614 9.515 26.644 1.00 86.88 283 GLY A C 1
ATOM 2189 O O . GLY A 1 283 ? -11.487 9.356 27.110 1.00 86.88 283 GLY A O 1
ATOM 2190 N N . GLU A 1 284 ? -13.389 10.545 27.004 1.00 80.06 284 GLU A N 1
ATOM 2191 C CA . GLU A 1 284 ? -12.969 11.599 27.949 1.00 80.06 284 GLU A CA 1
ATOM 2192 C C . GLU A 1 284 ? -12.909 11.108 29.404 1.00 80.06 284 GLU A C 1
ATOM 2194 O O . GLU A 1 284 ? -12.061 11.544 30.183 1.00 80.06 284 GLU A O 1
ATOM 2199 N N . ASN A 1 285 ? -13.788 10.169 29.765 1.00 78.56 285 ASN A N 1
ATOM 2200 C CA . ASN A 1 285 ? -13.947 9.669 31.127 1.00 78.56 285 ASN A CA 1
ATOM 2201 C C . ASN A 1 285 ? -13.380 8.251 31.238 1.00 78.56 285 ASN A C 1
ATOM 2203 O O . ASN A 1 285 ? -14.093 7.271 31.004 1.00 78.56 285 ASN A O 1
ATOM 2207 N N . LYS A 1 286 ? -12.102 8.144 31.615 1.00 89.88 286 LYS A N 1
ATOM 2208 C CA . LYS A 1 286 ? -11.460 6.860 31.905 1.00 89.88 286 LYS A CA 1
ATOM 2209 C C . LYS A 1 286 ? -10.741 6.857 33.245 1.00 89.88 286 LYS A C 1
ATOM 2211 O O . LYS A 1 286 ? -10.110 7.837 33.633 1.00 89.88 286 LYS A O 1
ATOM 2216 N N . GLU A 1 287 ? -10.819 5.729 33.933 1.00 92.00 287 GLU A N 1
ATOM 2217 C CA . GLU A 1 287 ? -10.203 5.507 35.241 1.00 92.00 287 GLU A CA 1
ATOM 2218 C C . GLU A 1 287 ? -9.211 4.351 35.133 1.00 92.00 287 GLU A C 1
ATOM 2220 O O . GLU A 1 287 ? -9.552 3.301 34.597 1.00 92.00 287 GLU A O 1
ATOM 2225 N N . ILE A 1 288 ? -7.984 4.522 35.625 1.00 94.00 288 ILE A N 1
ATOM 2226 C CA . ILE A 1 288 ? -6.988 3.443 35.620 1.00 94.00 288 ILE A CA 1
ATOM 2227 C C . ILE A 1 288 ? -7.397 2.388 36.655 1.00 94.00 288 ILE A C 1
ATOM 2229 O O . ILE A 1 288 ? -7.468 2.680 37.844 1.00 94.00 288 ILE A O 1
ATOM 2233 N N . ILE A 1 289 ? -7.625 1.157 36.195 1.00 93.56 289 ILE A N 1
ATOM 2234 C CA . ILE A 1 289 ? -7.866 -0.023 37.035 1.00 93.56 289 ILE A CA 1
ATOM 2235 C C . ILE A 1 289 ? -6.533 -0.665 37.425 1.00 93.56 289 ILE A C 1
ATOM 2237 O O . ILE A 1 289 ? -6.330 -1.027 38.583 1.00 93.56 289 ILE A O 1
ATOM 2241 N N . SER A 1 290 ? -5.624 -0.831 36.461 1.00 92.81 290 SER A N 1
ATOM 2242 C CA . SER A 1 290 ? -4.316 -1.437 36.703 1.00 92.81 290 SER A CA 1
ATOM 2243 C C . SER A 1 290 ? -3.250 -0.922 35.744 1.00 92.81 290 SER A C 1
ATOM 2245 O O . SER A 1 290 ? -3.540 -0.474 34.633 1.00 92.81 290 SER A O 1
ATOM 2247 N N . PHE A 1 291 ? -2.004 -1.008 36.199 1.00 94.44 291 PHE A N 1
ATOM 2248 C CA . PHE A 1 291 ? -0.806 -0.722 35.427 1.00 94.44 291 PHE A CA 1
ATOM 2249 C C . PHE A 1 291 ? 0.238 -1.792 35.744 1.00 94.44 291 PHE A C 1
ATOM 2251 O O . PHE A 1 291 ? 0.538 -2.042 36.912 1.00 94.44 291 PHE A O 1
ATOM 2258 N N . GLU A 1 292 ? 0.788 -2.408 34.706 1.00 93.12 292 GLU A N 1
ATOM 2259 C CA . GLU A 1 292 ? 1.869 -3.382 34.796 1.00 93.12 292 GLU A CA 1
ATOM 2260 C C . GLU A 1 292 ? 3.005 -2.973 33.861 1.00 93.12 292 GLU A C 1
ATOM 2262 O O . GLU A 1 292 ? 2.774 -2.586 32.715 1.00 93.12 292 GLU A O 1
ATOM 2267 N N . GLU A 1 293 ? 4.240 -3.108 34.336 1.00 92.00 293 GLU A N 1
ATOM 2268 C CA . GLU A 1 293 ? 5.446 -2.949 33.528 1.00 92.00 293 GLU A CA 1
ATOM 2269 C C . GLU A 1 293 ? 6.237 -4.257 33.576 1.00 92.00 293 GLU A C 1
ATOM 2271 O O . GLU A 1 293 ? 6.685 -4.696 34.639 1.00 92.00 293 GLU A O 1
ATOM 2276 N N . LYS A 1 294 ? 6.395 -4.907 32.422 1.00 86.75 294 LYS A N 1
ATOM 2277 C CA . LYS A 1 294 ? 7.153 -6.152 32.300 1.00 86.75 294 LYS A CA 1
ATOM 2278 C C . LYS A 1 294 ? 8.540 -5.847 31.768 1.00 86.75 294 LYS A C 1
ATOM 2280 O O . LYS A 1 294 ? 8.700 -5.375 30.639 1.00 86.75 294 LYS A O 1
ATOM 2285 N N . GLN A 1 295 ? 9.551 -6.171 32.570 1.00 77.31 295 GLN A N 1
ATOM 2286 C CA . GLN A 1 295 ? 10.928 -6.123 32.103 1.00 77.31 295 GLN A CA 1
ATOM 2287 C C . GLN A 1 295 ? 11.138 -7.139 30.985 1.00 77.31 295 GLN A C 1
ATOM 2289 O O . GLN A 1 295 ? 10.879 -8.332 31.157 1.00 77.31 295 GLN A O 1
ATOM 2294 N N . ARG A 1 296 ? 11.624 -6.659 29.840 1.00 69.25 296 ARG A N 1
ATOM 2295 C CA . ARG A 1 296 ? 12.015 -7.535 28.738 1.00 69.25 296 ARG A CA 1
ATOM 2296 C C . ARG A 1 296 ? 13.231 -8.358 29.138 1.00 69.25 296 ARG A C 1
ATOM 2298 O O . ARG A 1 296 ? 14.184 -7.844 29.725 1.00 69.25 296 ARG A O 1
ATOM 2305 N N . THR A 1 297 ? 13.197 -9.648 28.824 1.00 64.88 297 THR A N 1
ATOM 2306 C CA . THR A 1 297 ? 14.328 -10.525 29.119 1.00 64.88 297 THR A CA 1
ATOM 2307 C C . THR A 1 297 ? 15.503 -10.179 28.201 1.00 64.88 297 THR A C 1
ATOM 2309 O O . THR A 1 297 ? 15.326 -9.596 27.129 1.00 64.88 297 THR A O 1
ATOM 2312 N N . GLY A 1 298 ? 16.728 -10.551 28.588 1.00 59.44 298 GLY A N 1
ATOM 2313 C CA . GLY A 1 298 ? 17.919 -10.283 27.769 1.00 59.44 298 GLY A CA 1
ATOM 2314 C C . GLY A 1 298 ? 17.819 -10.824 26.335 1.00 59.44 298 GLY A C 1
ATOM 2315 O O . GLY A 1 298 ? 18.423 -10.255 25.433 1.00 59.44 298 GLY A O 1
ATOM 2316 N N . MET A 1 299 ? 17.009 -11.863 26.103 1.00 57.03 299 MET A N 1
ATOM 2317 C CA . MET A 1 299 ? 16.765 -12.435 24.776 1.00 57.03 299 MET A CA 1
ATOM 2318 C C . MET A 1 299 ? 15.833 -11.568 23.913 1.00 57.03 299 MET A C 1
ATOM 2320 O O . MET A 1 299 ? 16.069 -11.440 22.712 1.00 57.03 299 MET A O 1
ATOM 2324 N N . ASP A 1 300 ? 14.849 -10.897 24.520 1.00 56.88 300 ASP A N 1
ATOM 2325 C CA . ASP A 1 300 ? 13.943 -9.963 23.832 1.00 56.88 300 ASP A CA 1
ATOM 2326 C C . ASP A 1 300 ? 14.674 -8.678 23.418 1.00 56.88 300 ASP A C 1
ATOM 2328 O O . ASP A 1 300 ? 14.465 -8.151 22.324 1.00 56.88 300 ASP A O 1
ATOM 2332 N N . LEU A 1 301 ? 15.596 -8.202 24.265 1.00 60.41 301 LEU A N 1
ATOM 2333 C CA . LEU A 1 301 ? 16.495 -7.098 23.919 1.00 60.41 301 LEU A CA 1
ATOM 2334 C C . LEU A 1 301 ? 17.474 -7.496 22.801 1.00 60.41 301 LEU A C 1
ATOM 2336 O O . LEU A 1 301 ? 17.720 -6.709 21.886 1.00 60.41 301 LEU A O 1
ATOM 2340 N N . MET A 1 302 ? 18.013 -8.720 22.853 1.00 60.25 302 MET A N 1
ATOM 2341 C CA . MET A 1 302 ? 18.970 -9.237 21.869 1.00 60.25 302 MET A CA 1
ATOM 2342 C C . MET A 1 302 ? 18.338 -9.398 20.478 1.00 60.25 302 MET A C 1
ATOM 2344 O O . MET A 1 302 ? 18.974 -9.045 19.489 1.00 60.25 302 MET A O 1
ATOM 2348 N N . MET A 1 303 ? 17.075 -9.832 20.387 1.00 60.19 303 MET A N 1
ATOM 2349 C CA . MET A 1 303 ? 16.323 -9.839 19.122 1.00 60.19 303 MET A CA 1
ATOM 2350 C C . MET A 1 303 ? 16.090 -8.424 18.571 1.00 60.19 303 MET A C 1
ATOM 2352 O O . MET A 1 303 ? 16.181 -8.218 17.363 1.00 60.19 303 MET A O 1
ATOM 2356 N N . GLY A 1 304 ? 15.882 -7.428 19.441 1.00 57.59 304 GLY A N 1
ATOM 2357 C CA . GLY A 1 304 ? 15.856 -6.017 19.040 1.00 57.59 304 GLY A CA 1
ATOM 2358 C C . GLY A 1 304 ? 17.201 -5.518 18.489 1.00 57.59 304 GLY A C 1
ATOM 2359 O O . GLY A 1 304 ? 17.222 -4.719 17.555 1.00 57.59 304 GLY A O 1
ATOM 2360 N N . MET A 1 305 ? 18.328 -6.002 19.027 1.00 55.25 305 MET A N 1
ATOM 2361 C CA . MET A 1 305 ? 19.682 -5.619 18.592 1.00 55.25 305 MET A CA 1
ATOM 2362 C C . MET A 1 305 ? 20.153 -6.336 17.316 1.00 55.25 305 MET A C 1
ATOM 2364 O O . MET A 1 305 ? 20.940 -5.766 16.562 1.00 55.25 305 MET A O 1
ATOM 2368 N N . MET A 1 306 ? 19.661 -7.548 17.035 1.00 56.84 306 MET A N 1
ATOM 2369 C CA . MET A 1 306 ? 19.995 -8.307 15.815 1.00 56.84 306 MET A CA 1
ATOM 2370 C C . MET A 1 306 ? 19.525 -7.615 14.523 1.00 56.84 306 MET A C 1
ATOM 2372 O O . MET A 1 306 ? 20.065 -7.888 13.454 1.00 56.84 306 MET A O 1
ATOM 2376 N N . GLY A 1 307 ? 18.570 -6.681 14.614 1.00 51.03 307 GLY A N 1
ATOM 2377 C CA . GLY A 1 307 ? 18.159 -5.823 13.499 1.00 51.03 307 GLY A CA 1
ATOM 2378 C C . GLY A 1 307 ? 19.140 -4.691 13.164 1.00 51.03 307 GLY A C 1
ATOM 2379 O O . GLY A 1 307 ? 18.930 -4.002 12.176 1.00 51.03 307 GLY A O 1
ATOM 2380 N N . MET A 1 308 ? 20.196 -4.467 13.956 1.00 49.56 308 MET A N 1
ATOM 2381 C CA . MET A 1 308 ? 21.169 -3.382 13.736 1.00 49.56 308 MET A CA 1
ATOM 2382 C C . MET A 1 308 ? 22.580 -3.869 13.389 1.00 49.56 308 MET A C 1
ATOM 2384 O O . MET A 1 308 ? 23.473 -3.047 13.195 1.00 49.56 308 MET A O 1
ATOM 2388 N N . THR A 1 309 ? 22.813 -5.179 13.296 1.00 44.53 309 THR A N 1
ATOM 2389 C CA . THR A 1 309 ? 24.111 -5.729 12.880 1.00 44.53 309 THR A CA 1
ATOM 2390 C C . THR A 1 309 ? 24.109 -6.043 11.383 1.00 44.53 309 THR A C 1
ATOM 2392 O O . THR A 1 309 ? 23.485 -7.024 10.976 1.00 44.53 309 THR A O 1
ATOM 2395 N N . PRO A 1 310 ? 24.825 -5.272 10.540 1.00 41.06 310 PRO A N 1
ATOM 2396 C CA . PRO A 1 310 ? 25.062 -5.665 9.164 1.00 41.06 310 PRO A CA 1
ATOM 2397 C C . PRO A 1 310 ? 26.085 -6.804 9.152 1.00 41.06 310 PRO A C 1
ATOM 2399 O O . PRO A 1 310 ? 27.202 -6.639 9.632 1.00 41.06 310 PRO A O 1
ATOM 2402 N N . GLY A 1 311 ? 25.700 -7.945 8.580 1.00 49.12 311 GLY A N 1
ATOM 2403 C CA . GLY A 1 311 ? 26.627 -8.964 8.081 1.00 49.12 311 GLY A CA 1
ATOM 2404 C C . GLY A 1 311 ? 27.565 -9.585 9.121 1.00 49.12 311 GLY A C 1
ATOM 2405 O O . GLY A 1 311 ? 28.731 -9.216 9.223 1.00 49.12 311 GLY A O 1
ATOM 2406 N N . GLY A 1 312 ? 27.086 -10.616 9.816 1.00 39.94 312 GLY A N 1
ATOM 2407 C CA . GLY A 1 312 ? 27.920 -11.525 10.601 1.00 39.94 312 GLY A CA 1
ATOM 2408 C C . GLY A 1 312 ? 27.839 -12.937 10.037 1.00 39.94 312 GLY A C 1
ATOM 2409 O O . GLY A 1 312 ? 26.843 -13.625 10.214 1.00 39.94 312 GLY A O 1
ATOM 2410 N N . ASN A 1 313 ? 28.883 -13.334 9.320 1.00 40.84 313 ASN A N 1
ATOM 2411 C CA . ASN A 1 313 ? 29.080 -14.627 8.675 1.00 40.84 313 ASN A CA 1
ATOM 2412 C C . ASN A 1 313 ? 28.786 -15.811 9.629 1.00 40.84 313 ASN A C 1
ATOM 2414 O O . ASN A 1 313 ? 29.443 -15.947 10.661 1.00 40.84 313 ASN A O 1
ATOM 2418 N N . ASN A 1 314 ? 27.836 -16.683 9.279 1.00 39.91 314 ASN A N 1
ATOM 2419 C CA . ASN A 1 314 ? 27.553 -17.902 10.038 1.00 39.91 314 ASN A CA 1
ATOM 2420 C C . ASN A 1 314 ? 28.615 -18.962 9.740 1.00 39.91 314 ASN A C 1
ATOM 2422 O O . ASN A 1 314 ? 28.572 -19.619 8.699 1.00 39.91 314 ASN A O 1
ATOM 2426 N N . ASN A 1 315 ? 29.531 -19.179 10.684 1.00 38.53 315 ASN A N 1
ATOM 2427 C CA . ASN A 1 315 ? 30.205 -20.463 10.793 1.00 38.53 315 ASN A CA 1
ATOM 2428 C C . ASN A 1 315 ? 30.563 -20.802 12.249 1.00 38.53 315 ASN A C 1
ATOM 2430 O O . ASN A 1 315 ? 30.949 -19.931 13.023 1.00 38.53 315 ASN A O 1
ATOM 2434 N N . SER A 1 316 ? 30.511 -22.101 12.544 1.00 35.19 316 SER A N 1
ATOM 2435 C CA . SER A 1 316 ? 30.966 -22.830 13.743 1.00 35.19 316 SER A CA 1
ATOM 2436 C C . SER A 1 316 ? 30.075 -22.891 15.004 1.00 35.19 316 SER A C 1
ATOM 2438 O O . SER A 1 316 ? 30.042 -22.006 15.847 1.00 35.19 316 SER A O 1
ATOM 2440 N N . ASN A 1 317 ? 29.369 -24.024 15.099 1.00 35.03 317 ASN A N 1
ATOM 2441 C CA . ASN A 1 317 ? 29.476 -25.087 16.116 1.00 35.03 317 ASN A CA 1
ATOM 2442 C C . ASN A 1 317 ? 29.655 -24.738 17.617 1.00 35.03 317 ASN A C 1
ATOM 2444 O O . ASN A 1 317 ? 30.689 -24.227 18.029 1.00 35.03 317 ASN A O 1
ATOM 2448 N N . THR A 1 318 ? 28.678 -25.213 18.408 1.00 35.50 318 THR A N 1
ATOM 2449 C CA . THR A 1 318 ? 28.778 -25.853 19.744 1.00 35.50 318 THR A CA 1
ATOM 2450 C C . THR A 1 318 ? 29.682 -25.233 20.819 1.00 35.50 318 THR A C 1
ATOM 2452 O O . THR A 1 318 ? 30.896 -25.361 20.758 1.00 35.50 318 THR A O 1
ATOM 2455 N N . GLU A 1 319 ? 29.092 -24.763 21.923 1.00 27.25 319 GLU A N 1
ATOM 2456 C CA . GLU A 1 319 ? 29.042 -25.501 23.200 1.00 27.25 319 GLU A CA 1
ATOM 2457 C C . GLU A 1 319 ? 28.376 -24.662 24.301 1.00 27.25 319 GLU A C 1
ATOM 2459 O O . GLU A 1 319 ? 28.605 -23.468 24.472 1.00 27.25 319 GLU A O 1
ATOM 2464 N N . ASN A 1 320 ? 27.523 -25.343 25.058 1.00 41.06 320 ASN A N 1
ATOM 2465 C CA . ASN A 1 320 ? 26.756 -24.835 26.180 1.00 41.06 320 ASN A CA 1
ATOM 2466 C C . ASN A 1 320 ? 27.683 -24.698 27.401 1.00 41.06 320 ASN A C 1
ATOM 2468 O O . ASN A 1 320 ? 28.184 -25.714 27.882 1.00 41.06 320 ASN A O 1
ATOM 2472 N N . LYS A 1 321 ? 27.907 -23.485 27.922 1.00 31.98 321 LYS A N 1
ATOM 2473 C CA . LYS A 1 321 ? 28.461 -23.268 29.273 1.00 31.98 321 LYS A CA 1
ATOM 2474 C C . LYS A 1 321 ? 28.158 -21.857 29.768 1.00 31.98 321 LYS A C 1
ATOM 2476 O O . LYS A 1 321 ? 28.776 -20.884 29.352 1.00 31.98 321 LYS A O 1
ATOM 2481 N N . THR A 1 322 ? 27.215 -21.772 30.697 1.00 37.94 322 THR A N 1
ATOM 2482 C CA . THR A 1 322 ? 26.917 -20.591 31.511 1.00 37.94 322 THR A CA 1
ATOM 2483 C C . THR A 1 322 ? 28.084 -20.292 32.458 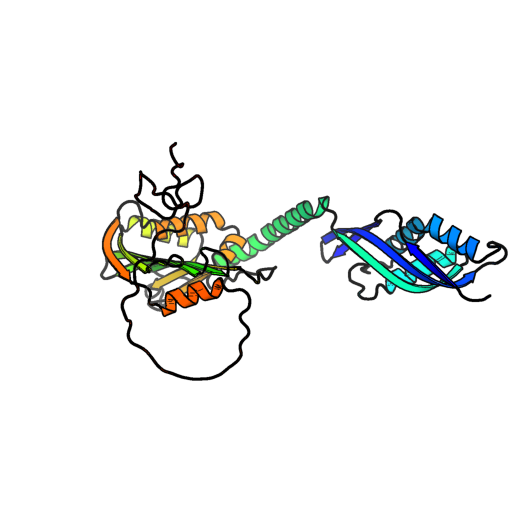1.00 37.94 322 THR A C 1
ATOM 2485 O O . THR A 1 322 ? 28.496 -21.194 33.192 1.00 37.94 322 THR A O 1
ATOM 2488 N N . PRO A 1 323 ? 28.572 -19.042 32.549 1.00 32.88 323 PRO A N 1
ATOM 2489 C CA . PRO A 1 323 ? 29.272 -18.579 33.740 1.00 32.88 323 PRO A CA 1
ATOM 2490 C C . PRO A 1 323 ? 28.453 -17.506 34.469 1.00 32.88 323 PRO A C 1
ATOM 2492 O O . PRO A 1 323 ? 27.913 -16.582 33.866 1.00 32.88 323 PRO A O 1
ATOM 2495 N N . ALA A 1 324 ? 28.381 -17.640 35.793 1.00 29.78 324 ALA A N 1
ATOM 2496 C CA . ALA A 1 324 ? 27.782 -16.670 36.704 1.00 29.78 324 ALA A CA 1
ATOM 2497 C C . ALA A 1 324 ? 28.474 -15.287 36.620 1.00 29.78 324 ALA A C 1
ATOM 2499 O O . ALA A 1 324 ? 29.691 -15.230 36.407 1.00 29.78 324 ALA A O 1
ATOM 2500 N N . PRO A 1 325 ? 27.744 -14.171 36.822 1.00 35.19 325 PRO A N 1
ATOM 2501 C CA . PRO A 1 325 ? 28.304 -12.836 36.661 1.00 35.19 325 PRO A CA 1
ATOM 2502 C C . PRO A 1 325 ? 29.218 -12.470 37.837 1.00 35.19 325 PRO A C 1
ATOM 2504 O O . PRO A 1 325 ? 28.827 -12.544 39.002 1.00 35.19 325 PRO A O 1
ATOM 2507 N N . LYS A 1 326 ? 30.440 -12.026 37.523 1.00 31.08 326 LYS A N 1
ATOM 2508 C CA . LYS A 1 326 ? 31.269 -11.219 38.433 1.00 31.08 326 LYS A CA 1
ATOM 2509 C C . LYS A 1 326 ? 30.951 -9.728 38.217 1.00 31.08 326 LYS A C 1
ATOM 2511 O O . LYS A 1 326 ? 30.639 -9.357 37.086 1.00 31.08 326 LYS A O 1
ATOM 2516 N N . PRO A 1 327 ? 31.045 -8.866 39.249 1.00 32.81 327 PRO A N 1
ATOM 2517 C CA . PRO A 1 327 ? 30.711 -7.446 39.130 1.00 32.81 327 PRO A CA 1
ATOM 2518 C C . PRO A 1 327 ? 31.678 -6.732 38.177 1.00 32.81 327 PRO A C 1
ATOM 2520 O O . PRO A 1 327 ? 32.894 -6.881 38.304 1.00 32.81 327 PRO A O 1
ATOM 2523 N N . VAL A 1 328 ? 31.140 -5.958 37.232 1.00 34.72 328 VAL A N 1
ATOM 2524 C CA . VAL A 1 328 ? 31.922 -5.142 36.290 1.00 34.72 328 VAL A CA 1
ATOM 2525 C C . VAL A 1 328 ? 32.236 -3.784 36.945 1.00 34.72 328 VAL A C 1
ATOM 2527 O O . VAL A 1 328 ? 31.328 -3.192 37.531 1.00 34.72 328 VAL A O 1
ATOM 2530 N N . PRO A 1 329 ? 33.476 -3.261 36.869 1.00 36.28 329 PRO A N 1
ATOM 2531 C CA . PRO A 1 329 ? 33.819 -1.942 37.399 1.00 36.28 329 PRO A CA 1
ATOM 2532 C C . PRO A 1 329 ? 33.213 -0.822 36.542 1.00 36.28 329 PRO A C 1
ATOM 2534 O O . PRO A 1 329 ? 33.193 -0.916 35.313 1.00 36.28 329 PRO A O 1
ATOM 2537 N N . VAL A 1 330 ? 32.769 0.255 37.194 1.00 37.22 330 VAL A N 1
ATOM 2538 C CA . VAL A 1 330 ? 32.306 1.497 36.557 1.00 37.22 330 VAL A CA 1
ATOM 2539 C C . VAL A 1 330 ? 33.465 2.101 35.754 1.00 37.22 330 VAL A C 1
ATOM 2541 O O . VAL A 1 330 ? 34.494 2.452 36.324 1.00 37.22 330 VAL A O 1
ATOM 2544 N N . LYS A 1 331 ? 33.319 2.175 34.425 1.00 44.56 331 LYS A N 1
ATOM 2545 C CA . LYS A 1 331 ? 34.261 2.867 33.532 1.00 44.56 331 LYS A CA 1
ATOM 2546 C C . LYS A 1 331 ? 34.026 4.374 33.622 1.00 44.56 331 LYS A C 1
ATOM 2548 O O . LYS A 1 331 ? 32.893 4.821 33.458 1.00 44.56 331 LYS A O 1
ATOM 2553 N N . ASP A 1 332 ? 35.099 5.130 33.827 1.00 47.12 332 ASP A N 1
ATOM 2554 C CA . ASP A 1 332 ? 35.090 6.591 33.769 1.00 47.12 332 ASP A CA 1
ATOM 2555 C C . ASP A 1 332 ? 34.610 7.110 32.395 1.00 47.12 332 ASP A C 1
ATOM 2557 O O . ASP A 1 332 ? 34.823 6.438 31.374 1.00 47.12 332 ASP A O 1
ATOM 2561 N N . PRO A 1 333 ? 33.979 8.300 32.333 1.00 52.72 333 PRO A N 1
ATOM 2562 C CA . PRO A 1 333 ? 33.533 8.891 31.077 1.00 52.72 333 PRO A CA 1
ATOM 2563 C C . PRO A 1 333 ? 34.701 9.119 30.098 1.00 52.72 333 PRO A C 1
ATOM 2565 O O . PRO A 1 333 ? 35.801 9.485 30.522 1.00 52.72 333 PRO A O 1
ATOM 2568 N N . PRO A 1 334 ? 34.483 8.946 28.781 1.00 60.12 334 PRO A N 1
ATOM 2569 C CA . PRO A 1 334 ? 35.505 9.188 27.766 1.00 60.12 334 PRO A CA 1
ATOM 2570 C C . PRO A 1 334 ? 36.036 10.631 27.813 1.00 60.12 334 PRO A C 1
ATOM 2572 O O . PRO A 1 334 ? 35.293 11.584 28.054 1.00 60.12 334 PRO A O 1
ATOM 2575 N N . ALA A 1 335 ? 37.339 10.793 27.565 1.00 52.69 335 ALA A N 1
ATOM 2576 C CA . ALA A 1 335 ? 38.020 12.084 27.616 1.00 52.69 335 ALA A CA 1
ATOM 2577 C C . ALA A 1 335 ? 37.336 13.121 26.702 1.00 52.69 335 ALA A C 1
ATOM 2579 O O . ALA A 1 335 ? 37.172 12.895 25.505 1.00 52.69 335 ALA A O 1
ATOM 2580 N N . GLY A 1 336 ? 36.940 14.262 27.277 1.00 68.56 336 GLY A N 1
ATOM 2581 C CA . GLY A 1 336 ? 36.206 15.326 26.580 1.00 68.56 336 GLY A CA 1
ATOM 2582 C C . GLY A 1 336 ? 34.684 15.294 26.768 1.00 68.56 336 GLY A C 1
ATOM 2583 O O . 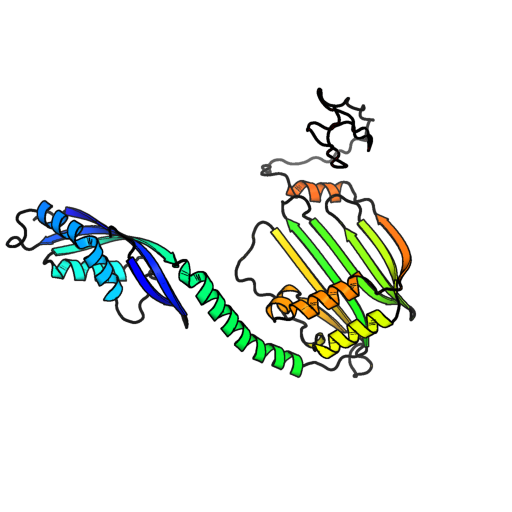GLY A 1 336 ? 34.016 16.243 26.347 1.00 68.56 336 GLY A O 1
ATOM 2584 N N . ALA A 1 337 ? 34.141 14.268 27.433 1.00 77.06 337 ALA A N 1
ATOM 2585 C CA . ALA A 1 337 ? 32.746 14.249 27.855 1.00 77.06 337 ALA A CA 1
ATOM 2586 C C . ALA A 1 337 ? 32.452 15.351 28.888 1.00 77.06 337 ALA A C 1
ATOM 2588 O O . ALA A 1 337 ? 33.287 15.663 29.740 1.00 77.06 337 ALA A O 1
ATOM 2589 N N . TRP A 1 338 ? 31.262 15.949 28.813 1.00 85.25 338 TRP A N 1
ATOM 2590 C CA . TRP A 1 338 ? 30.794 16.933 29.791 1.00 85.25 338 TRP A CA 1
ATOM 2591 C C . TRP A 1 338 ? 29.444 16.537 30.389 1.00 85.25 338 TRP A C 1
ATOM 2593 O O . TRP A 1 338 ? 28.608 15.895 29.744 1.00 85.25 338 TRP A O 1
ATOM 2603 N N . THR A 1 339 ? 29.228 16.961 31.632 1.00 88.94 339 THR A N 1
ATOM 2604 C CA . THR A 1 339 ? 27.998 16.690 32.375 1.00 88.94 339 THR A CA 1
ATOM 2605 C C . THR A 1 339 ? 26.968 17.789 32.172 1.00 88.94 339 THR A C 1
ATOM 2607 O O . THR A 1 339 ? 27.258 18.967 32.390 1.00 88.94 339 THR A O 1
ATOM 2610 N N . CYS A 1 340 ? 25.753 17.405 31.783 1.00 84.88 340 CYS A N 1
ATOM 2611 C CA . CYS A 1 340 ? 24.635 18.326 31.650 1.00 84.88 340 CYS A CA 1
ATOM 2612 C C . CYS A 1 340 ? 24.207 18.833 33.027 1.00 84.88 340 CYS A C 1
ATOM 2614 O O . CYS A 1 340 ? 23.833 18.046 33.893 1.00 84.88 340 CYS A O 1
ATOM 2616 N N . LYS A 1 341 ? 24.240 20.155 33.231 1.00 86.94 341 LYS A N 1
ATOM 2617 C CA . LYS A 1 341 ? 23.856 20.782 34.507 1.00 86.94 341 LYS A CA 1
ATOM 2618 C C . LYS A 1 341 ? 22.351 20.698 34.787 1.00 86.94 341 LYS A C 1
ATOM 2620 O O . LYS A 1 341 ? 21.956 20.851 35.935 1.00 86.94 341 LYS A O 1
ATOM 2625 N N . THR A 1 342 ? 21.537 20.457 33.757 1.00 84.50 342 THR A N 1
ATOM 2626 C CA . THR A 1 342 ? 20.073 20.399 33.867 1.00 84.50 342 THR A CA 1
ATOM 2627 C C . THR A 1 342 ? 19.580 19.008 34.253 1.00 84.50 342 THR A C 1
ATOM 2629 O O . THR A 1 342 ? 18.773 18.891 35.166 1.00 84.50 342 THR A O 1
ATOM 2632 N N . CYS A 1 343 ? 20.064 17.953 33.586 1.00 82.81 343 CYS A N 1
ATOM 2633 C CA . CYS A 1 343 ? 19.582 16.583 33.814 1.00 82.81 343 CYS A CA 1
ATOM 2634 C C . CYS A 1 343 ? 20.608 15.652 34.481 1.00 82.81 343 CYS A C 1
ATOM 2636 O O . CYS A 1 343 ? 20.261 14.555 34.898 1.00 82.81 343 CYS A O 1
ATOM 2638 N N . GLY A 1 344 ? 21.873 16.067 34.603 1.00 81.31 344 GLY A N 1
ATOM 2639 C CA . GLY A 1 344 ? 22.923 15.281 35.258 1.00 81.31 344 GLY A CA 1
ATOM 2640 C C . GLY A 1 344 ? 23.615 14.231 34.379 1.00 81.31 344 GLY A C 1
ATOM 2641 O O . GLY A 1 344 ? 24.563 13.598 34.843 1.00 81.31 344 GLY A O 1
ATOM 2642 N N . TYR A 1 345 ? 23.222 14.063 33.112 1.00 82.81 345 TYR A N 1
ATOM 2643 C CA . TYR A 1 345 ? 23.867 13.108 32.202 1.00 82.81 345 TYR A CA 1
ATOM 2644 C C . TYR A 1 345 ? 25.333 13.473 31.925 1.00 82.81 345 TYR A C 1
ATOM 2646 O O . TYR A 1 345 ? 25.617 14.596 31.506 1.00 82.81 345 TYR A O 1
ATOM 2654 N N . ASN A 1 346 ? 26.265 12.534 32.124 1.00 80.69 346 ASN A N 1
ATOM 2655 C CA . ASN A 1 346 ? 27.714 12.788 32.210 1.00 80.69 346 ASN A CA 1
ATOM 2656 C C . ASN A 1 346 ? 28.557 12.291 31.017 1.00 80.69 346 ASN A C 1
ATOM 2658 O O . ASN A 1 346 ? 29.783 12.376 31.063 1.00 80.69 346 ASN A O 1
ATOM 2662 N N . ALA A 1 347 ? 27.924 11.820 29.938 1.00 83.69 347 ALA A N 1
ATOM 2663 C CA . ALA A 1 347 ? 28.607 11.270 28.762 1.00 83.69 347 ALA A CA 1
ATOM 2664 C C . ALA A 1 347 ? 28.341 12.066 27.463 1.00 83.69 347 ALA A C 1
ATOM 2666 O O . ALA A 1 347 ? 28.350 11.501 26.370 1.00 83.69 347 ALA A O 1
ATOM 2667 N N . ASN A 1 348 ? 28.097 13.382 27.550 1.00 80.81 348 ASN A N 1
ATOM 2668 C CA . ASN A 1 348 ? 27.837 14.200 26.358 1.00 80.81 348 ASN A CA 1
ATOM 2669 C C . ASN A 1 348 ? 29.134 14.491 25.588 1.00 80.81 348 ASN A C 1
ATOM 2671 O O . ASN A 1 348 ? 30.054 15.099 26.133 1.00 80.81 348 ASN A O 1
ATOM 2675 N N . LEU A 1 349 ? 29.176 14.131 24.303 1.00 83.44 349 LEU A N 1
ATOM 2676 C CA . LEU A 1 349 ? 30.326 14.362 23.410 1.00 83.44 349 LEU A CA 1
ATOM 2677 C C . LEU A 1 349 ? 30.127 15.548 22.442 1.00 83.44 349 LEU A C 1
ATOM 2679 O O . LEU A 1 349 ? 31.077 15.999 21.807 1.00 83.44 349 LEU A O 1
ATOM 2683 N N . GLY A 1 350 ? 28.899 16.068 22.325 1.00 78.88 350 GLY A N 1
ATOM 2684 C CA . GLY A 1 350 ? 28.530 17.162 21.416 1.00 78.88 350 GLY A CA 1
ATOM 2685 C C . GLY A 1 350 ? 28.329 18.518 22.105 1.00 78.88 350 GLY A C 1
ATOM 2686 O O . GLY A 1 350 ? 28.551 18.672 23.303 1.00 78.88 350 GLY A O 1
ATOM 2687 N N . LYS A 1 351 ? 27.866 19.523 21.346 1.00 83.56 351 LYS A N 1
ATOM 2688 C CA . LYS A 1 351 ? 27.500 20.857 21.875 1.00 83.56 351 LYS A CA 1
ATOM 2689 C C . LYS A 1 351 ? 26.153 20.886 22.616 1.00 83.56 351 LYS A C 1
ATOM 2691 O O . LYS A 1 351 ? 25.820 21.917 23.186 1.00 83.56 351 LYS A O 1
ATOM 2696 N N . PHE A 1 352 ? 25.394 19.793 22.595 1.00 82.12 352 PHE A N 1
ATOM 2697 C CA . PHE A 1 352 ? 24.065 19.663 23.199 1.00 82.12 352 PHE A CA 1
ATOM 2698 C C . PHE A 1 352 ? 23.977 18.369 24.009 1.00 82.12 352 PHE A C 1
ATOM 2700 O O . PHE A 1 352 ? 24.714 17.418 23.729 1.00 82.12 352 PHE A O 1
ATOM 2707 N N . CYS A 1 353 ? 23.101 18.347 25.011 1.00 83.31 353 CYS A N 1
ATOM 2708 C CA . CYS A 1 353 ? 22.854 17.175 25.831 1.00 83.31 353 CYS A CA 1
ATOM 2709 C C . CYS A 1 353 ? 22.071 16.115 25.048 1.00 83.31 353 CYS A C 1
ATOM 2711 O O . CYS A 1 353 ? 21.039 16.421 24.456 1.00 83.31 353 CYS A O 1
ATOM 2713 N N . SER A 1 354 ? 22.540 14.867 25.068 1.00 78.62 354 SER A N 1
ATOM 2714 C CA . SER A 1 354 ? 21.899 13.757 24.348 1.00 78.62 354 SER A CA 1
ATOM 2715 C C . SER A 1 354 ? 20.612 13.247 25.004 1.00 78.62 354 SER A C 1
ATOM 2717 O O . SER A 1 354 ? 19.872 12.509 24.366 1.00 78.62 354 SER A O 1
ATOM 2719 N N . GLU A 1 355 ? 20.344 13.636 26.251 1.00 82.88 355 GLU A N 1
ATOM 2720 C CA . GLU A 1 355 ? 19.143 13.233 26.988 1.00 82.88 355 GLU A CA 1
ATOM 2721 C C . GLU A 1 355 ? 18.057 14.319 26.949 1.00 82.88 355 GLU A C 1
ATOM 2723 O O . GLU A 1 355 ? 16.924 14.041 26.573 1.00 82.88 355 GLU A O 1
ATOM 2728 N N . CYS A 1 356 ? 18.393 15.569 27.290 1.00 78.50 356 CYS A N 1
ATOM 2729 C CA . CYS A 1 356 ? 17.406 16.652 27.397 1.00 78.50 356 CYS A CA 1
ATOM 2730 C C . CYS A 1 356 ? 17.483 17.714 26.287 1.00 78.50 356 CYS A C 1
ATOM 2732 O O . CYS A 1 356 ? 16.666 18.630 26.269 1.00 78.50 356 CYS A O 1
ATOM 2734 N N . GLY A 1 357 ? 18.463 17.639 25.379 1.00 74.06 357 GLY A N 1
ATOM 2735 C CA . GLY A 1 357 ? 18.621 18.595 24.274 1.00 74.06 357 GLY A CA 1
ATOM 2736 C C . GLY A 1 357 ? 19.205 19.962 24.656 1.00 74.06 357 GLY A C 1
ATOM 2737 O O . GLY A 1 357 ? 19.459 20.777 23.771 1.00 74.06 357 GLY A O 1
ATOM 2738 N N . GLU A 1 358 ? 19.471 20.217 25.941 1.00 82.88 358 GLU A N 1
ATOM 2739 C CA . GLU A 1 358 ? 20.008 21.498 26.412 1.00 82.88 358 GLU A CA 1
ATOM 2740 C C . GLU A 1 358 ? 21.401 21.776 25.829 1.00 82.88 358 GLU A C 1
ATOM 2742 O O . GLU A 1 358 ? 22.262 20.889 25.761 1.00 82.88 358 GLU A O 1
ATOM 2747 N N . ARG A 1 359 ? 21.658 23.020 25.414 1.00 84.88 359 ARG A N 1
ATOM 2748 C CA . ARG A 1 359 ? 22.970 23.402 24.880 1.00 84.88 359 ARG A CA 1
ATOM 2749 C C . ARG A 1 359 ? 24.007 23.407 26.003 1.00 84.88 359 ARG A C 1
ATOM 2751 O O . ARG A 1 359 ? 23.729 23.830 27.120 1.00 84.88 359 ARG A O 1
ATOM 2758 N N . ARG A 1 360 ? 25.239 22.995 25.693 1.00 80.81 360 ARG A N 1
ATOM 2759 C CA . ARG A 1 360 ? 26.400 23.190 26.569 1.00 80.81 360 ARG A CA 1
ATOM 2760 C C . ARG A 1 360 ? 26.540 24.690 26.836 1.00 80.81 360 ARG A C 1
ATOM 2762 O O . ARG A 1 360 ? 26.968 25.426 25.947 1.00 80.81 360 ARG A O 1
ATOM 2769 N N . GLY A 1 361 ? 26.110 25.127 28.019 1.00 72.62 361 GLY A N 1
ATOM 2770 C CA . GLY A 1 361 ? 26.354 26.484 28.500 1.00 72.62 361 GLY A CA 1
ATOM 2771 C C . GLY A 1 361 ? 27.859 26.737 28.559 1.00 72.62 361 GLY A C 1
ATOM 2772 O O . GLY A 1 361 ? 28.611 25.804 28.858 1.00 72.62 361 GLY A O 1
ATOM 2773 N N . GLU A 1 362 ? 28.281 27.952 28.208 1.00 50.69 362 GLU A N 1
ATOM 2774 C CA . GLU A 1 362 ? 29.686 28.372 28.331 1.00 50.69 362 GLU A CA 1
ATOM 2775 C C . GLU A 1 362 ? 30.188 28.278 29.778 1.00 50.69 362 GLU A C 1
ATOM 2777 O O . GLU A 1 362 ? 29.403 28.569 30.716 1.00 50.69 362 GLU A O 1
#

Secondary structure (DSSP, 8-state):
---EEEEEE-SSPEEEEEEETTEEEEEEEEEEEEEEEEEE-TTT-SSHHHHHHHHHHTHHHHHHHHHHTSPTT--SSS-TT-HHHHHHHHHHHHHTTEEEEEEEEEEEEEE-HHHHHHHHHHHHHHHHHHHHHHHHHHHHT-----EEEEEEEEEEEEESSTT-S-EEEEEEEEETTEEEEEEEEE-TTS-EEEEEEEE-HHHHHHHHHHHHHHTGGGGTT-----SS--SSEEEEEEEEEEEEGGGGTS-S-EEEEEEHHHHHHTT-HHHHHHHHHHHHH--S-EEEEEEEEEPPPHHHHHHHHHTT---------------PPPPPP-PPPPTT-B--TTT----B-SSB-TTT--B---

Radius of gyration: 33.66 Å; chains: 1; bounding box: 68×54×97 Å

Sequence (362 aa):
MDSFSLKFGAAESVLFTEKRGPLEMIYTAQIAVMAIVTEYDTDLYESSGDVAGTVRRNASDIIKKAIYERPEGTSVIDDEDHRMLAEQIGKQLEKYKIKAEIKDVIFFANESPENAAENLNKLVNDRKKTKGSRLEELKRSEPPHGELISISHSSSSSGMMMNSNAHYSDSICKKDGVWTLTSVSMPAFQNETVTVYKIGEEVVKQIEETVKREGLAAFDGLRYKDPYPVYDYSSSSGISMTFDDSSVGGSPRVYKSLDVAALRQCGLDDTVSELCQLISSGGENKEIISFEEKQRTGMDLMMGMMGMTPGGNNNSNTENKTPAPKPVPVKDPPAGAWTCKTCGYNANLGKFCSECGERRGE